Protein AF-A0AAD8QUC5-F1 (afdb_monomer)

Mean predicted aligned error: 17.68 Å

Foldseek 3Di:
DDPVQVVLVVVVVVVCVVVVLDDDDPDPPDDFDWDWDQDPVRDIDTDTPCPVVVVPDDPDPDDDPDVCVVVCVVPVDDDDDDDDCVVVVVVCVVPDPPRPPDPPPQAKEKEKFWDADPQAIWIWIWIADSVGDIAIAIEGDPDHDDRLVRRLVRLLVNLVVCVVVVGQAYEYEYQPPPNLCCLVVVDPDPDPVCVVSSVSSNVSVVRHNYYHYDHDHCVVSVRRVVSGCCNNVVDPDDPPDPHDHDYDDD

Secondary structure (DSSP, 8-state):
--HHHHHHHHHHHHHHHHTTS----S--S--PPEEEEE-TTS-EEEEE--HHHHHHSPPP-SPPPPHHHHHHHHH--PPPP---HHHHHHHHHHH-----S-----PEEEEEEEEEETTEEEEEEEEE-TTS-EEEEEEEESS---HHHHHHHHHHHHHHHHHHTT-SEEEEEES-HHHHHHHTTSS----TTTHHHHHHHHHHHTT-SEEEEEE--GGGSHHHHHHHHHHHTSSPPPTT---B--PPP-

InterPro domains:
  IPR002156 Ribonuclease H domain [PF13456] (112-231)
  IPR002156 Ribonuclease H domain [PS50879] (109-237)
  IPR012337 Ribonuclease H-like superfamily [SSF53098] (107-229)
  IPR036397 Ribonuclease H superfamily [G3DSA:3.30.420.10] (109-243)
  IPR043502 DNA/RNA polymerase superfamily [SSF56672] (2-78)

Organism: Lolium multiflorum (NCBI:txid4521)

Nearest PDB structures (foldseek):
  4e19-assembly2_B  TM=8.793E-01  e=4.911E-12  Halobacterium salinarum NRC-1
  3hst-assembly2_B  TM=8.735E-01  e=1.022E-11  Mycobacterium tuberculosis
  3hst-assembly4_D  TM=8.870E-01  e=1.567E-11  Mycobacterium tuberculosis
  3aly-assembly1_A  TM=9.338E-01  e=6.005E-11  Sulfurisphaera tokodaii str. 7
  2qkk-assembly4_N  TM=7.621E-01  e=1.167E-07  Homo sapiens

Sequence (250 aa):
MKAEILEEVKKEIEKMLNAGFIRPSRYAEWISSIVPVEKKDGRWRVAIDFRDLNRATPKDEYPMPVAETLINAAAGHKPAKAVKGQALADLIAERINTDIAALSVRAWAMFFDGSVCDNGCGIGILLVSPRGPTYSFSIRLPTPCTNNVAEYEAICKGMELLLEAGAEAVELFGDSKLVISQLTEEYKCESESLFPLWMQCRELMAQFKYINFNWIPRSQNAEANDLAQMASGYKDVADGADIRFVHGAG

Solvent-accessible surface area (backbone atoms only — not comparable to full-atom values): 14762 Å² total; per-residue (Å²): 131,62,74,72,58,54,56,55,52,49,53,52,50,51,52,31,42,76,71,63,76,46,78,93,76,93,76,68,94,70,80,69,53,78,42,82,42,77,43,99,84,73,47,78,43,85,41,73,50,51,66,67,56,63,68,71,47,81,77,77,84,68,75,76,74,58,68,64,62,62,53,42,72,75,64,80,60,83,88,76,87,81,76,65,66,64,63,57,52,51,51,48,62,75,69,48,84,88,80,75,95,66,92,70,83,57,42,31,39,35,33,34,20,38,24,60,50,97,75,31,20,7,19,1,32,35,37,34,43,59,87,64,60,72,49,57,34,30,28,57,50,96,58,88,67,52,49,68,53,28,36,47,50,18,49,39,53,47,50,50,55,36,52,76,69,68,51,47,34,38,40,38,36,31,54,57,58,67,62,50,33,36,76,72,63,76,36,82,75,82,47,80,84,50,39,64,53,52,51,51,37,51,58,56,52,70,72,35,83,38,76,47,82,42,81,43,59,59,88,78,40,50,67,16,42,49,27,1,25,38,32,9,55,77,37,83,77,66,92,85,66,92,63,50,69,62,76,79,83,128

Structure (mmCIF, N/CA/C/O backbone):
data_AF-A0AAD8QUC5-F1
#
_entry.id   AF-A0AAD8QUC5-F1
#
loop_
_atom_site.group_PDB
_atom_site.id
_atom_site.type_symbol
_atom_site.label_atom_id
_atom_site.label_alt_id
_atom_site.label_comp_id
_atom_site.label_asym_id
_atom_site.label_entity_id
_atom_site.label_seq_id
_atom_site.pdbx_PDB_ins_code
_atom_site.Cartn_x
_atom_site.Cartn_y
_atom_site.Cartn_z
_atom_site.occupancy
_atom_site.B_iso_or_equiv
_atom_site.auth_seq_id
_atom_site.auth_comp_id
_atom_site.auth_asym_id
_atom_site.auth_atom_id
_atom_site.pdbx_PDB_model_num
ATOM 1 N N . MET A 1 1 ? -0.037 -6.061 44.386 1.00 53.34 1 MET A N 1
ATOM 2 C CA . MET A 1 1 ? -1.465 -6.436 44.250 1.00 53.34 1 MET A CA 1
ATOM 3 C C . MET A 1 1 ? -1.681 -7.704 45.069 1.00 53.34 1 MET A C 1
ATOM 5 O O . MET A 1 1 ? -0.813 -8.565 44.999 1.00 53.34 1 MET A O 1
ATOM 9 N N . LYS A 1 2 ? -2.731 -7.808 45.897 1.00 59.22 2 LYS A N 1
ATOM 10 C CA . LYS A 1 2 ? -2.996 -9.038 46.677 1.00 59.22 2 LYS A CA 1
ATOM 11 C C . LYS A 1 2 ? -3.357 -10.186 45.719 1.00 59.22 2 LYS A C 1
ATOM 13 O O . LYS A 1 2 ? -4.015 -9.927 44.717 1.00 59.22 2 LYS A O 1
ATOM 18 N N . ALA A 1 3 ? -2.939 -11.419 46.015 1.00 57.50 3 ALA A N 1
ATOM 19 C CA . ALA A 1 3 ? -3.131 -12.581 45.131 1.00 57.50 3 ALA A CA 1
ATOM 20 C C . ALA A 1 3 ? -4.610 -12.831 44.771 1.00 57.50 3 ALA A C 1
ATOM 22 O O . ALA A 1 3 ? -4.924 -13.165 43.635 1.00 57.50 3 ALA A O 1
ATOM 23 N N . GLU A 1 4 ? -5.516 -12.561 45.710 1.00 60.47 4 GLU A N 1
ATOM 24 C CA . GLU A 1 4 ? -6.969 -12.678 45.532 1.00 60.47 4 GLU A CA 1
ATOM 25 C C . GLU A 1 4 ? -7.531 -11.699 44.483 1.00 60.47 4 GLU A C 1
ATOM 27 O O . GLU A 1 4 ? -8.442 -12.044 43.739 1.00 60.47 4 GLU A O 1
ATOM 32 N N . ILE A 1 5 ? -6.950 -10.498 44.362 1.00 64.12 5 ILE A N 1
ATOM 33 C CA . ILE A 1 5 ? -7.386 -9.470 43.398 1.00 64.12 5 ILE A CA 1
ATOM 34 C C . ILE A 1 5 ? -7.007 -9.880 41.972 1.00 64.12 5 ILE A C 1
ATOM 36 O O . ILE A 1 5 ? -7.742 -9.618 41.026 1.00 64.12 5 ILE A O 1
ATOM 40 N N . LEU A 1 6 ? -5.853 -10.531 41.813 1.00 57.00 6 LEU A N 1
ATOM 41 C CA . LEU A 1 6 ? -5.351 -10.931 40.504 1.00 57.00 6 LEU A CA 1
ATOM 42 C C . LEU A 1 6 ? -6.227 -12.019 39.869 1.00 57.00 6 LEU A C 1
ATOM 44 O O . LEU A 1 6 ? -6.461 -11.977 38.665 1.00 57.00 6 LEU A O 1
ATOM 48 N N . GLU A 1 7 ? -6.726 -12.962 40.668 1.00 65.25 7 GLU A N 1
ATOM 49 C CA . GLU A 1 7 ? -7.613 -14.020 40.174 1.00 65.25 7 GLU A CA 1
ATOM 50 C C . GLU A 1 7 ? -8.984 -13.490 39.751 1.00 65.25 7 GLU A C 1
ATOM 52 O O . GLU A 1 7 ? -9.515 -13.903 38.721 1.00 65.25 7 GLU A O 1
ATOM 57 N N . GLU A 1 8 ? -9.531 -12.514 40.473 1.00 64.88 8 GLU A N 1
ATOM 58 C CA . GLU A 1 8 ? -10.806 -11.904 40.088 1.00 64.88 8 GLU A CA 1
ATOM 59 C C . GLU A 1 8 ? -10.674 -11.055 38.813 1.00 64.88 8 GLU A C 1
ATOM 61 O O . GLU A 1 8 ? -11.530 -11.100 37.929 1.00 64.88 8 GLU A O 1
ATOM 66 N N . VAL A 1 9 ? -9.548 -10.348 38.658 1.00 66.25 9 VAL A N 1
ATOM 67 C CA . VAL A 1 9 ? -9.230 -9.608 37.426 1.00 66.25 9 VAL A CA 1
ATOM 68 C C . VAL A 1 9 ? -9.082 -10.554 36.231 1.00 66.25 9 VAL A C 1
ATOM 70 O O . VAL A 1 9 ? -9.606 -10.253 35.161 1.00 66.25 9 VAL A O 1
ATOM 73 N N . LYS A 1 10 ? -8.420 -11.709 36.393 1.00 68.00 10 LYS A N 1
ATOM 74 C CA . LYS A 1 10 ? -8.294 -12.714 35.322 1.00 68.00 10 LYS A CA 1
ATOM 75 C C . LYS A 1 10 ? -9.648 -13.265 34.880 1.00 68.00 10 LYS A C 1
ATOM 77 O O . LYS A 1 10 ? -9.901 -13.317 33.680 1.00 68.00 10 LYS A O 1
ATOM 82 N N . LYS A 1 11 ? -10.529 -13.617 35.824 1.00 70.12 11 LYS A N 1
ATOM 83 C CA . LYS A 1 11 ? -11.883 -14.105 35.508 1.00 70.12 11 LYS A CA 1
ATOM 84 C C . LYS A 1 11 ? -12.690 -13.089 34.711 1.00 70.12 11 LYS A C 1
ATOM 86 O O . LYS A 1 11 ? -13.368 -13.457 33.754 1.00 70.12 11 LYS A O 1
ATOM 91 N N . GLU A 1 12 ? -12.610 -11.813 35.080 1.00 64.00 12 GLU A N 1
ATOM 92 C CA . GLU A 1 12 ? -13.337 -10.767 34.361 1.00 64.00 12 GLU A CA 1
ATOM 93 C C . GLU A 1 12 ? -12.742 -10.530 32.962 1.00 64.00 12 GLU A C 1
ATOM 95 O O . GLU A 1 12 ? -13.493 -10.370 32.003 1.00 64.00 12 GLU A O 1
ATOM 100 N N . ILE A 1 13 ? -11.414 -10.607 32.805 1.00 65.75 13 ILE A N 1
ATOM 101 C CA . ILE A 1 13 ? -10.748 -10.570 31.490 1.00 65.75 13 ILE A CA 1
ATOM 102 C C . ILE A 1 13 ? -11.193 -11.751 30.614 1.00 65.75 13 ILE A C 1
ATOM 104 O O . ILE A 1 13 ? -11.556 -11.544 29.461 1.00 65.75 13 ILE A O 1
ATOM 108 N N . GLU A 1 14 ? -11.221 -12.980 31.135 1.00 71.44 14 GLU A N 1
ATOM 109 C CA . GLU A 1 14 ? -11.687 -14.161 30.390 1.00 71.44 14 GLU A CA 1
ATOM 110 C C . GLU A 1 14 ? -13.157 -14.054 29.989 1.00 71.44 14 GLU A C 1
ATOM 112 O O . GLU A 1 14 ? -13.528 -14.371 28.859 1.00 71.44 14 GLU A O 1
ATOM 117 N N . LYS A 1 15 ? -14.002 -13.552 30.889 1.00 70.44 15 LYS A N 1
ATOM 118 C CA . LYS A 1 15 ? -15.407 -13.278 30.593 1.00 70.44 15 LYS A CA 1
ATOM 119 C C . LYS A 1 15 ? -15.549 -12.242 29.478 1.00 70.44 15 LYS A C 1
ATOM 121 O O . LYS A 1 15 ? -16.360 -12.434 28.577 1.00 70.44 15 LYS A O 1
ATOM 126 N N . MET A 1 16 ? -14.750 -11.175 29.510 1.00 53.59 16 MET A N 1
ATOM 127 C CA . MET A 1 16 ? -14.730 -10.155 28.460 1.00 53.59 16 MET A CA 1
ATOM 128 C C . MET A 1 16 ? -14.171 -10.692 27.133 1.00 53.59 16 MET A C 1
ATOM 130 O O . MET A 1 16 ? -14.666 -10.301 26.079 1.00 53.59 16 MET A O 1
ATOM 134 N N . LEU A 1 17 ? -13.191 -11.603 27.162 1.00 59.22 17 LEU A N 1
ATOM 135 C CA . LEU A 1 17 ? -12.679 -12.298 25.973 1.00 59.22 17 LEU A CA 1
ATOM 136 C C . LEU A 1 17 ? -13.7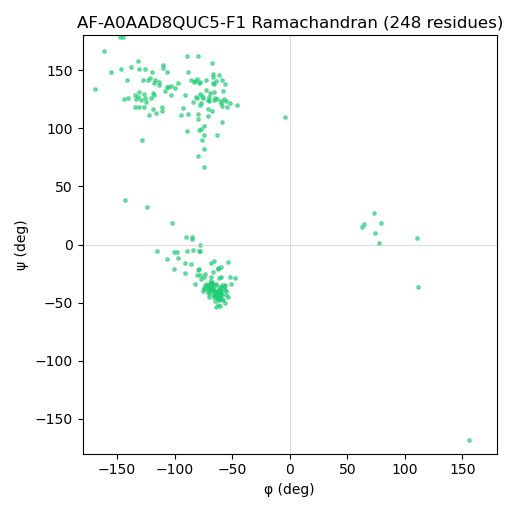58 -13.197 25.354 1.00 59.22 17 LEU A C 1
ATOM 138 O O . LEU A 1 17 ? -14.013 -13.109 24.156 1.00 59.22 17 LEU A O 1
ATOM 142 N N . ASN A 1 18 ? -14.433 -14.015 26.168 1.00 56.41 18 ASN A N 1
ATOM 143 C CA . ASN A 1 18 ? -15.478 -14.940 25.716 1.00 56.41 18 ASN A CA 1
ATOM 144 C C . ASN A 1 18 ? -16.733 -14.220 25.209 1.00 56.41 18 ASN A C 1
ATOM 146 O O . ASN A 1 18 ? -17.385 -14.695 24.285 1.00 56.41 18 ASN A O 1
ATOM 150 N N . ALA A 1 19 ? -17.063 -13.067 25.793 1.00 56.72 19 ALA A N 1
ATOM 151 C CA . ALA A 1 19 ? -18.144 -12.209 25.318 1.00 56.72 19 ALA A CA 1
ATOM 152 C C . ALA A 1 19 ? -17.757 -11.375 24.080 1.00 56.72 19 ALA A C 1
ATOM 154 O O . ALA A 1 19 ? -18.603 -10.680 23.526 1.00 56.72 19 ALA A O 1
ATOM 155 N N . GLY A 1 20 ? -16.491 -11.415 23.647 1.00 45.75 20 GLY A N 1
ATOM 156 C CA . GLY A 1 20 ? -15.995 -10.642 22.507 1.00 45.75 20 GLY A CA 1
ATOM 157 C C . GLY A 1 20 ? -15.808 -9.145 22.783 1.00 45.75 20 GLY A C 1
ATOM 158 O O . GLY A 1 20 ? -15.541 -8.389 21.850 1.00 45.75 20 GLY A O 1
ATOM 159 N N . PHE A 1 21 ? -15.910 -8.708 24.044 1.00 47.25 21 PHE A N 1
ATOM 160 C CA . PHE A 1 21 ? -15.693 -7.313 24.447 1.00 47.25 21 PHE A CA 1
ATOM 161 C C . PHE A 1 21 ? -14.232 -6.879 24.309 1.00 47.25 21 PHE A C 1
ATOM 163 O O . PHE A 1 21 ? -13.959 -5.709 24.043 1.00 47.25 21 PHE A O 1
ATOM 170 N N . ILE A 1 22 ? -13.289 -7.809 24.487 1.00 55.69 22 ILE A N 1
ATOM 171 C CA . ILE A 1 22 ? -11.850 -7.573 24.317 1.00 55.69 22 ILE A CA 1
ATOM 172 C C . ILE A 1 22 ? -11.225 -8.675 23.453 1.00 55.69 22 ILE A C 1
ATOM 174 O O . ILE A 1 22 ? -11.765 -9.773 23.346 1.00 55.69 22 ILE A O 1
ATOM 178 N N . ARG A 1 23 ? -10.069 -8.396 22.838 1.00 60.38 23 ARG A N 1
ATOM 179 C CA . ARG A 1 23 ? -9.290 -9.370 22.052 1.00 60.38 23 ARG A CA 1
ATOM 180 C C . ARG A 1 23 ? -7.790 -9.239 22.340 1.00 60.38 23 ARG A C 1
ATOM 182 O O . ARG A 1 23 ? -7.346 -8.133 22.652 1.00 60.38 23 ARG A O 1
ATOM 189 N N . PRO A 1 24 ? -6.991 -10.308 22.184 1.00 57.34 24 PRO A N 1
ATOM 190 C CA . PRO A 1 24 ? -5.539 -10.213 22.285 1.00 57.34 24 PRO A CA 1
ATOM 191 C C . PRO A 1 24 ? -4.978 -9.309 21.177 1.00 57.34 24 PRO A C 1
ATOM 193 O O . PRO A 1 24 ? -5.230 -9.550 19.995 1.00 57.34 24 PRO A O 1
ATOM 196 N N . SER A 1 25 ? -4.213 -8.281 21.546 1.00 56.50 25 SER A N 1
ATOM 197 C CA . SER A 1 25 ? -3.432 -7.480 20.594 1.00 56.50 25 SER A CA 1
ATOM 198 C C . SER A 1 25 ? -2.035 -8.083 20.455 1.00 56.50 25 SER A C 1
ATOM 200 O O . SER A 1 25 ? -1.387 -8.353 21.464 1.00 56.50 25 SER A O 1
ATOM 202 N N . ARG A 1 26 ? -1.577 -8.329 19.220 1.00 44.31 26 ARG A N 1
ATOM 203 C CA . ARG A 1 26 ? -0.274 -8.968 18.945 1.00 44.31 26 ARG A CA 1
ATOM 204 C C . ARG A 1 26 ? 0.882 -7.972 18.786 1.00 44.31 26 ARG A C 1
ATOM 206 O O . ARG A 1 26 ? 2.028 -8.390 18.895 1.00 44.31 26 ARG A O 1
ATOM 213 N N . TYR A 1 27 ? 0.586 -6.686 18.578 1.00 43.62 27 TYR A N 1
ATOM 214 C CA . TYR A 1 27 ? 1.570 -5.666 18.179 1.00 43.62 27 TYR A CA 1
ATOM 215 C C . TYR A 1 27 ? 1.307 -4.300 18.827 1.00 43.62 27 TYR A C 1
ATOM 217 O O . TYR A 1 27 ? 1.421 -3.260 18.189 1.00 43.62 27 TYR A O 1
ATOM 225 N N . ALA A 1 28 ? 0.890 -4.278 20.093 1.00 51.78 28 ALA A N 1
ATOM 226 C CA . ALA A 1 28 ? 0.703 -3.011 20.789 1.00 51.78 28 ALA A CA 1
ATOM 227 C C . ALA A 1 28 ? 2.072 -2.409 21.155 1.00 51.78 28 ALA A C 1
ATOM 229 O O . ALA A 1 28 ? 2.677 -2.825 22.140 1.00 51.78 28 ALA A O 1
ATOM 230 N N . GLU A 1 29 ? 2.543 -1.414 20.395 1.00 47.22 29 GLU A N 1
ATOM 231 C CA . GLU A 1 29 ? 3.671 -0.555 20.809 1.00 47.22 29 GLU A CA 1
ATOM 232 C C . GLU A 1 29 ? 3.344 0.237 22.086 1.00 47.22 29 GLU A C 1
ATOM 234 O O . GLU A 1 29 ? 4.237 0.670 22.814 1.00 47.22 29 GLU A O 1
ATOM 239 N N . TRP A 1 30 ? 2.050 0.391 22.389 1.00 53.94 30 TRP A N 1
ATOM 240 C CA . TRP A 1 30 ? 1.553 1.127 23.541 1.00 53.94 30 TRP A CA 1
ATOM 241 C C . TRP A 1 30 ? 0.474 0.345 24.294 1.00 53.94 30 TRP A C 1
ATOM 243 O O . TRP A 1 30 ? -0.530 -0.070 23.715 1.00 53.94 30 TRP A O 1
ATOM 253 N N . ILE A 1 31 ? 0.673 0.149 25.601 1.00 56.34 31 ILE A N 1
ATOM 254 C CA . ILE A 1 31 ? -0.242 -0.596 26.474 1.00 56.34 31 ILE A CA 1
ATOM 255 C C . ILE A 1 31 ? -0.605 0.290 27.665 1.00 56.34 31 ILE A C 1
ATOM 257 O O . ILE A 1 31 ? 0.254 0.662 28.462 1.00 56.34 31 ILE A O 1
ATOM 261 N N . SER A 1 32 ? -1.888 0.615 27.809 1.00 60.19 32 SER A N 1
ATOM 262 C CA . SER A 1 32 ? -2.391 1.300 29.000 1.00 60.19 32 SER A CA 1
ATOM 263 C C . SE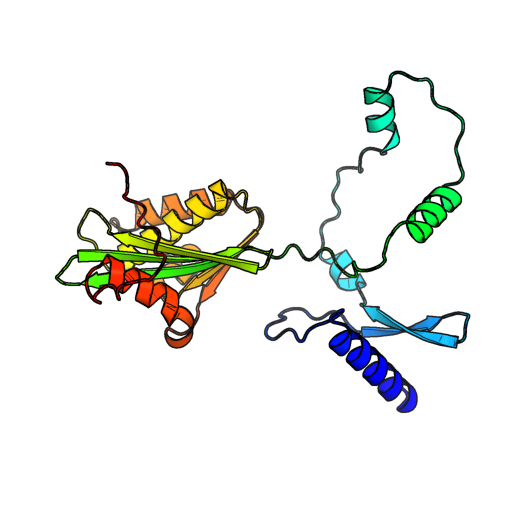R A 1 32 ? -2.552 0.316 30.160 1.00 60.19 32 SER A C 1
ATOM 265 O O . SER A 1 32 ? -3.011 -0.814 29.981 1.00 60.19 32 SER A O 1
ATOM 267 N N . SER A 1 33 ? -2.185 0.749 31.367 1.00 62.22 33 SER A N 1
ATOM 268 C CA . SER A 1 33 ? -2.262 -0.098 32.560 1.00 62.22 33 SER A CA 1
ATOM 269 C C . SER A 1 33 ? -3.710 -0.437 32.915 1.00 62.22 33 SER A C 1
ATOM 271 O O . SER A 1 33 ? -4.586 0.429 32.903 1.00 62.22 33 SER A O 1
ATOM 273 N N . ILE A 1 34 ? -3.952 -1.696 33.282 1.00 67.00 34 ILE A N 1
ATOM 274 C CA . ILE A 1 34 ? -5.232 -2.145 33.830 1.00 67.00 34 ILE A CA 1
ATOM 275 C C . ILE A 1 34 ? -5.298 -1.779 35.315 1.00 67.00 34 ILE A C 1
ATOM 277 O O . ILE A 1 34 ? -4.426 -2.148 36.103 1.00 67.00 34 ILE A O 1
ATOM 281 N N . VAL A 1 35 ? -6.363 -1.083 35.700 1.00 69.31 35 VAL A N 1
ATOM 282 C CA . VAL A 1 35 ? -6.636 -0.648 37.067 1.00 69.31 35 VAL A CA 1
ATOM 283 C C . VAL A 1 35 ? -7.907 -1.337 37.565 1.00 69.31 35 VAL A C 1
ATOM 285 O O . VAL A 1 35 ? -8.999 -1.049 37.064 1.00 69.31 35 VAL A O 1
ATOM 288 N N . PRO A 1 36 ? -7.811 -2.239 38.557 1.00 65.19 36 PRO A N 1
ATOM 289 C CA . PRO A 1 36 ? -8.987 -2.778 39.218 1.00 65.19 36 PRO A CA 1
ATOM 290 C C . PRO A 1 36 ? -9.629 -1.684 40.075 1.00 65.19 36 PRO A C 1
ATOM 292 O O . PRO A 1 36 ? -8.969 -1.054 40.902 1.00 65.19 36 PRO A O 1
ATOM 295 N N . VAL A 1 37 ? -10.923 -1.454 39.877 1.00 70.12 37 VAL A N 1
ATOM 296 C CA . VAL A 1 37 ? -11.701 -0.481 40.646 1.00 70.12 37 VAL A CA 1
ATOM 297 C C . VAL A 1 37 ? -12.842 -1.201 41.343 1.00 70.12 37 VAL A C 1
ATOM 299 O O . VAL A 1 37 ? -13.652 -1.866 40.700 1.00 70.12 37 VAL A O 1
ATOM 302 N N . GLU A 1 38 ? -12.929 -1.029 42.654 1.00 74.31 38 GLU A N 1
ATOM 303 C CA . GLU A 1 38 ? -14.051 -1.512 43.450 1.00 74.31 38 GLU A CA 1
ATOM 304 C C . GLU A 1 38 ? -15.218 -0.524 43.334 1.00 74.31 38 GLU A C 1
ATOM 306 O O . GLU A 1 38 ? -15.065 0.689 43.514 1.00 74.31 38 GLU A O 1
ATOM 311 N N . LYS A 1 39 ? -16.397 -1.022 42.968 1.00 68.56 39 LYS A N 1
ATOM 312 C CA . LYS A 1 39 ? -17.630 -0.236 42.977 1.00 68.56 39 LYS A CA 1
ATOM 313 C C . LYS A 1 39 ? -18.193 -0.154 44.400 1.00 68.56 39 LYS A C 1
ATOM 315 O O . LYS A 1 39 ? -17.900 -0.975 45.261 1.00 68.56 39 LYS A O 1
ATOM 320 N N . LYS A 1 40 ? -19.091 0.812 44.628 1.00 73.81 40 LYS A N 1
ATOM 321 C CA . LYS A 1 40 ? -19.806 0.977 45.910 1.00 73.81 40 LYS A CA 1
ATOM 322 C C . LYS A 1 40 ? -20.657 -0.243 46.305 1.00 73.81 40 LYS A C 1
ATOM 324 O O . LYS A 1 40 ? -21.016 -0.363 47.467 1.00 73.81 40 LYS A O 1
ATOM 329 N N . ASP A 1 41 ? -20.990 -1.107 45.346 1.00 71.50 41 ASP A N 1
ATOM 330 C CA . ASP A 1 41 ? -21.744 -2.353 45.532 1.00 71.50 41 ASP A CA 1
ATOM 331 C C . ASP A 1 41 ? -20.841 -3.574 45.818 1.00 71.50 41 ASP A C 1
ATOM 333 O O . ASP A 1 41 ? -21.333 -4.700 45.859 1.00 71.50 41 ASP A O 1
ATOM 337 N N . GLY A 1 42 ? -19.528 -3.370 45.993 1.00 69.69 42 GLY A N 1
ATOM 338 C CA . GLY A 1 42 ? -18.543 -4.428 46.240 1.00 69.69 42 GLY A CA 1
ATOM 339 C C . GLY A 1 42 ? -18.131 -5.218 44.992 1.00 69.69 42 GLY A C 1
ATOM 340 O O . GLY A 1 42 ? -17.330 -6.145 45.092 1.00 69.69 42 GLY A O 1
ATOM 341 N N . ARG A 1 43 ? -18.655 -4.881 43.802 1.00 65.81 43 ARG A N 1
ATOM 342 C CA . ARG A 1 43 ? -18.246 -5.524 42.544 1.00 65.81 43 ARG A CA 1
ATOM 343 C C . ARG A 1 43 ? -16.971 -4.892 41.999 1.00 65.81 43 ARG A C 1
ATOM 345 O O . ARG A 1 43 ? -16.823 -3.669 41.969 1.00 65.81 43 ARG A O 1
ATOM 352 N N . TRP A 1 44 ? -16.081 -5.722 41.475 1.00 66.19 44 TRP A N 1
ATOM 353 C CA . TRP A 1 44 ? -14.885 -5.258 40.782 1.00 66.19 44 TRP A CA 1
ATOM 354 C C . TRP A 1 44 ? -15.200 -4.905 39.329 1.00 66.19 44 TRP A C 1
ATOM 356 O O . TRP A 1 44 ? -15.978 -5.582 38.658 1.00 66.19 44 TRP A O 1
ATOM 366 N N . ARG A 1 45 ? -14.597 -3.823 38.837 1.00 66.62 45 ARG A N 1
ATOM 367 C CA . ARG A 1 45 ? -14.517 -3.515 37.406 1.00 66.62 45 ARG A CA 1
ATOM 368 C C . ARG A 1 45 ? -13.061 -3.372 36.998 1.00 66.62 45 ARG A C 1
ATOM 370 O O . ARG A 1 45 ? -12.256 -2.790 37.725 1.00 66.62 45 ARG A O 1
ATOM 377 N N . VAL A 1 46 ? -12.751 -3.865 35.813 1.00 63.75 46 VAL A N 1
ATOM 378 C CA . VAL A 1 46 ? -11.452 -3.693 35.169 1.00 63.75 46 VAL A CA 1
ATOM 379 C C . VAL A 1 46 ? -11.519 -2.394 34.362 1.00 63.75 46 VAL A C 1
ATOM 381 O O . VAL A 1 46 ? -12.313 -2.292 33.432 1.00 63.75 46 VAL A O 1
ATOM 384 N N . ALA A 1 47 ? -10.763 -1.370 34.763 1.00 66.44 47 ALA A N 1
ATOM 385 C CA . ALA A 1 47 ? -10.681 -0.090 34.058 1.00 66.44 47 ALA A CA 1
ATOM 386 C C . ALA A 1 47 ? -9.307 0.074 33.401 1.00 66.44 47 ALA A C 1
ATOM 388 O O . ALA A 1 47 ? -8.325 -0.500 33.860 1.00 66.44 47 ALA A O 1
ATOM 389 N N . ILE A 1 48 ? -9.229 0.874 32.342 1.00 64.19 48 ILE A N 1
ATOM 390 C CA . ILE A 1 48 ? -7.966 1.217 31.683 1.00 64.19 48 ILE A CA 1
ATOM 391 C C . ILE A 1 48 ? -7.529 2.603 32.163 1.00 64.19 48 ILE A C 1
ATOM 393 O O . ILE A 1 48 ? -8.342 3.528 32.235 1.00 64.19 48 ILE A O 1
ATOM 397 N N . ASP A 1 49 ? -6.253 2.751 32.512 1.00 66.94 49 ASP A N 1
ATOM 398 C CA . ASP A 1 49 ? -5.683 4.043 32.880 1.00 66.94 49 ASP A CA 1
ATOM 399 C C . ASP A 1 49 ? -5.368 4.885 31.641 1.00 66.94 49 ASP A C 1
ATOM 401 O O . ASP A 1 49 ? -4.331 4.730 30.996 1.00 66.94 49 ASP A O 1
ATOM 405 N N . PHE A 1 50 ? -6.271 5.807 31.322 1.00 57.75 50 PHE A N 1
ATOM 406 C CA .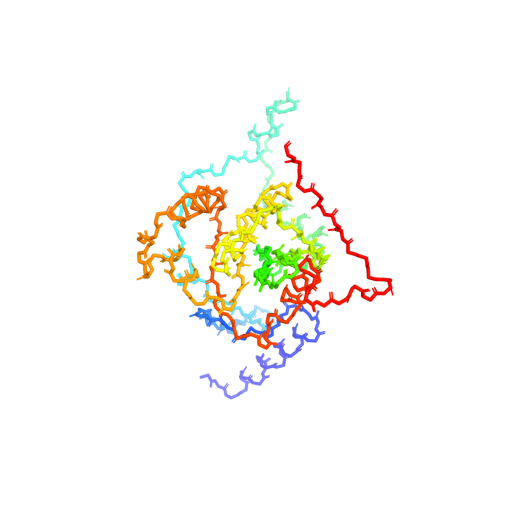 PHE A 1 50 ? -6.125 6.713 30.186 1.00 57.75 50 PHE A CA 1
ATOM 407 C C . PHE A 1 50 ? -5.304 7.970 30.496 1.00 57.75 50 PHE A C 1
ATOM 409 O O . PHE A 1 50 ? -5.219 8.849 29.647 1.00 57.75 50 PHE A O 1
ATOM 416 N N . ARG A 1 51 ? -4.711 8.126 31.689 1.00 66.56 51 ARG A N 1
ATOM 417 C CA . ARG A 1 51 ? -4.019 9.379 32.057 1.00 66.56 51 ARG A CA 1
ATOM 418 C C . ARG A 1 51 ? -2.860 9.712 31.124 1.00 66.56 51 ARG A C 1
ATOM 420 O O . ARG A 1 51 ? -2.740 10.860 30.702 1.00 66.56 51 ARG A O 1
ATOM 427 N N . ASP A 1 52 ? -2.055 8.716 30.768 1.00 60.50 52 ASP A N 1
ATOM 428 C CA . ASP A 1 52 ? -0.948 8.922 29.837 1.00 60.50 52 ASP A CA 1
ATOM 429 C C . ASP A 1 52 ? -1.464 9.199 28.416 1.00 60.50 52 ASP A C 1
ATOM 431 O O . ASP A 1 52 ? -0.939 10.091 27.751 1.00 60.50 52 ASP A O 1
ATOM 435 N N . LEU A 1 53 ? -2.537 8.519 27.982 1.00 56.97 53 LEU A N 1
ATOM 436 C CA . LEU A 1 53 ? -3.179 8.747 26.677 1.00 56.97 53 LEU A CA 1
ATOM 437 C C . LEU A 1 53 ? -3.733 10.174 26.575 1.00 56.97 53 LEU A C 1
ATOM 439 O O . LEU A 1 53 ? -3.482 10.891 25.610 1.00 56.97 53 LEU A O 1
ATOM 443 N N . ASN A 1 54 ? -4.431 10.617 27.617 1.00 59.34 54 ASN A N 1
ATOM 444 C CA . ASN A 1 54 ? -5.017 11.950 27.708 1.00 59.34 54 ASN A CA 1
ATOM 445 C C . ASN A 1 54 ? -3.956 13.059 27.780 1.00 59.34 54 ASN A C 1
ATOM 447 O O . ASN A 1 54 ? -4.256 14.200 27.444 1.00 59.34 54 ASN A O 1
ATOM 451 N N . ARG A 1 55 ? -2.731 12.750 28.230 1.00 63.59 55 ARG A N 1
ATOM 452 C CA . ARG A 1 55 ? -1.592 13.682 28.209 1.00 63.59 55 ARG A CA 1
ATOM 453 C C . ARG A 1 55 ? -0.906 13.726 26.840 1.00 63.59 55 ARG A C 1
ATOM 455 O O . ARG A 1 55 ? -0.400 14.777 26.470 1.00 63.59 55 ARG A O 1
ATOM 46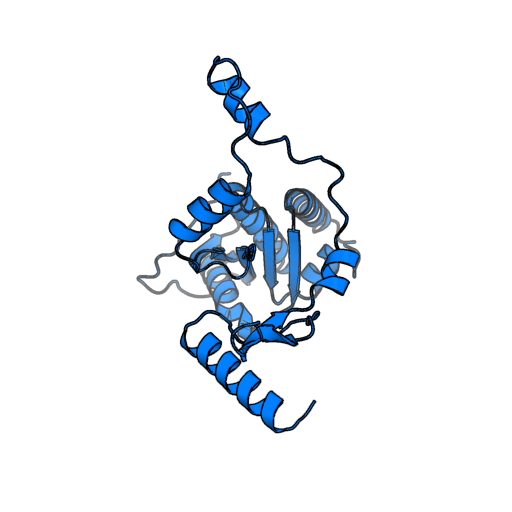2 N N . ALA A 1 56 ? -0.867 12.601 26.126 1.00 55.44 56 ALA A N 1
ATOM 463 C CA . ALA A 1 56 ? -0.257 12.491 24.801 1.00 55.44 56 ALA A CA 1
ATOM 464 C C . ALA A 1 56 ? -1.159 13.016 23.669 1.00 55.44 56 ALA A C 1
ATOM 466 O O . ALA A 1 56 ? -0.662 13.368 22.604 1.00 55.44 56 ALA A O 1
ATOM 467 N N . THR A 1 57 ? -2.472 13.083 23.896 1.00 46.56 57 THR A N 1
ATOM 468 C CA . THR A 1 57 ? -3.434 13.582 22.906 1.00 46.56 57 THR A CA 1
ATOM 469 C C . THR A 1 57 ? -3.514 15.116 22.980 1.00 46.56 57 THR A C 1
ATOM 471 O O . THR A 1 57 ? -3.825 15.640 24.056 1.00 46.56 57 THR A O 1
ATOM 474 N N . PRO A 1 58 ? -3.262 15.863 21.885 1.00 47.44 58 PRO A N 1
ATOM 475 C CA . PRO A 1 58 ? -3.504 17.303 21.845 1.00 47.44 58 PRO A CA 1
ATOM 476 C C . PRO A 1 58 ? -4.980 17.578 22.144 1.00 47.44 58 PRO A C 1
ATOM 478 O O . PRO A 1 58 ? -5.861 16.929 21.581 1.00 47.44 58 PRO A O 1
ATOM 481 N N . LYS A 1 59 ? -5.270 18.519 23.048 1.00 50.91 59 LYS A N 1
ATOM 482 C CA . LYS A 1 59 ? -6.654 18.943 23.283 1.00 50.91 59 LYS A CA 1
ATOM 483 C C . LYS A 1 59 ? -7.125 19.715 22.058 1.00 50.91 59 LYS A C 1
ATOM 485 O O . LYS A 1 59 ? -6.492 20.700 21.697 1.00 50.91 59 LYS A O 1
ATOM 490 N N . ASP A 1 60 ? -8.217 19.269 21.450 1.00 42.78 60 ASP A N 1
ATOM 491 C CA . ASP A 1 60 ? -8.882 20.013 20.385 1.00 42.78 60 ASP A CA 1
ATOM 492 C C . ASP A 1 60 ? -9.299 21.395 20.924 1.00 42.78 60 ASP A C 1
ATOM 494 O O . ASP A 1 60 ? -10.015 21.492 21.926 1.00 42.78 60 ASP A O 1
ATOM 498 N N . GLU A 1 61 ? -8.775 22.462 20.316 1.00 41.75 61 GLU A N 1
ATOM 499 C CA . GLU A 1 61 ? -9.060 23.852 20.694 1.00 41.75 61 GLU A CA 1
ATOM 500 C C . GLU A 1 61 ? -10.417 24.332 20.164 1.00 41.75 61 GLU A C 1
ATOM 502 O O . GLU A 1 61 ? -10.864 25.423 20.524 1.00 41.75 61 GLU A O 1
ATOM 507 N N . TYR A 1 62 ? -11.115 23.523 19.361 1.00 42.41 62 TYR A N 1
ATOM 508 C CA . TYR A 1 62 ? -12.484 23.824 18.974 1.00 42.41 62 TYR A CA 1
ATOM 509 C C . TYR A 1 62 ? -13.446 23.429 20.098 1.00 42.41 62 TYR A C 1
ATOM 511 O O . TYR A 1 62 ? -13.635 22.239 20.366 1.00 42.41 62 TYR A O 1
ATOM 519 N N . PRO A 1 63 ? -14.111 24.393 20.770 1.00 43.16 63 PRO A N 1
ATOM 520 C CA . PRO A 1 63 ? -15.194 24.040 21.666 1.00 43.16 63 PRO A CA 1
ATOM 521 C C . PRO A 1 63 ? -16.250 23.327 20.827 1.00 43.16 63 PRO A C 1
ATOM 523 O O . PRO A 1 63 ? -16.751 23.895 19.854 1.00 43.16 63 PRO A O 1
ATOM 526 N N . MET A 1 64 ? -16.580 22.087 21.199 1.00 39.56 64 MET A N 1
ATOM 527 C CA . MET A 1 64 ? -17.733 21.399 20.627 1.00 39.56 64 MET A CA 1
ATOM 528 C C . MET A 1 64 ? -18.905 22.386 20.633 1.00 39.56 64 MET A C 1
ATOM 530 O O . MET A 1 64 ? -19.259 22.880 21.713 1.00 39.56 64 MET A O 1
ATOM 534 N N . PRO A 1 65 ? -19.488 22.723 19.469 1.00 44.34 65 PRO A N 1
ATOM 535 C CA . PRO A 1 65 ? -20.640 23.598 19.449 1.00 44.34 65 PRO A CA 1
ATOM 536 C C . PRO A 1 65 ? -21.706 22.942 20.318 1.00 44.34 65 PRO A C 1
ATOM 538 O O . PRO A 1 65 ? -22.028 21.766 20.141 1.00 44.34 65 PRO A O 1
ATOM 541 N N . VAL A 1 66 ? -22.199 23.688 21.311 1.00 52.69 66 VAL A N 1
ATOM 542 C CA . VAL A 1 66 ? -23.239 23.201 22.218 1.00 52.69 66 VAL A CA 1
ATOM 543 C C . VAL A 1 66 ? -24.367 22.670 21.339 1.00 52.69 66 VAL A C 1
ATOM 545 O O . VAL A 1 66 ? -24.862 23.400 20.483 1.00 52.69 66 VAL A O 1
ATOM 548 N N . ALA A 1 67 ? -24.732 21.395 21.494 1.00 53.47 67 ALA A N 1
ATOM 549 C CA . ALA A 1 67 ? -25.704 20.729 20.623 1.00 53.47 67 ALA A CA 1
ATOM 550 C C . ALA A 1 67 ? -27.025 21.522 20.496 1.00 53.47 67 ALA A C 1
ATOM 552 O O . ALA A 1 67 ? -27.675 21.501 19.453 1.00 53.47 67 ALA A O 1
ATOM 553 N N . GLU A 1 68 ? -27.371 22.308 21.522 1.00 45.06 68 GLU A N 1
ATOM 554 C CA . GLU A 1 68 ? -28.480 23.266 21.515 1.00 45.06 68 GLU A CA 1
ATOM 555 C C . GLU A 1 68 ? -28.388 24.323 20.405 1.00 45.06 68 GLU A C 1
ATOM 557 O O . GLU A 1 68 ? -29.413 24.686 19.838 1.00 45.06 68 GLU A O 1
ATOM 562 N N . THR A 1 69 ? -27.200 24.818 20.056 1.00 48.38 69 THR A N 1
ATOM 563 C CA . THR A 1 69 ? -27.021 25.861 19.034 1.00 48.38 69 THR A CA 1
ATOM 564 C C . THR A 1 69 ? -27.366 25.339 17.638 1.00 48.38 69 THR A C 1
ATOM 566 O O . THR A 1 69 ? -28.002 26.042 16.855 1.00 48.38 69 THR A O 1
ATOM 569 N N . LEU A 1 70 ? -27.012 24.082 17.348 1.00 54.19 70 LEU A N 1
ATOM 570 C CA . LEU A 1 70 ? -27.311 23.425 16.072 1.00 54.19 70 LEU A CA 1
ATOM 571 C C . LEU A 1 70 ? -28.792 23.027 15.972 1.00 54.19 70 LEU A C 1
ATOM 573 O O . LEU A 1 70 ? -29.410 23.196 14.922 1.00 54.19 70 LEU A O 1
ATOM 577 N N . ILE A 1 71 ? -29.387 22.568 17.077 1.00 50.94 71 ILE A N 1
ATOM 578 C CA . ILE A 1 71 ? -30.803 22.174 17.133 1.00 50.94 71 ILE A CA 1
ATOM 579 C C . ILE A 1 71 ? -31.728 23.401 17.053 1.00 50.94 71 ILE A C 1
ATOM 581 O O . ILE A 1 71 ? -32.724 23.380 16.329 1.00 50.94 71 ILE A O 1
ATOM 585 N N . ASN A 1 72 ? -31.387 24.502 17.731 1.00 43.69 72 ASN A N 1
ATOM 586 C CA . ASN A 1 72 ? -32.202 25.721 17.727 1.00 43.69 72 ASN A CA 1
ATOM 587 C C . ASN A 1 72 ? -32.152 26.468 16.382 1.00 43.69 72 ASN A C 1
ATOM 589 O O . ASN A 1 72 ? -33.168 27.026 15.963 1.00 43.69 72 ASN A O 1
ATOM 593 N N . ALA A 1 73 ? -31.013 26.438 15.679 1.00 49.47 73 ALA A N 1
ATOM 594 C CA . ALA A 1 73 ? -30.879 27.014 14.338 1.00 49.47 73 ALA A CA 1
ATOM 595 C C . ALA A 1 73 ? -31.704 26.257 13.280 1.00 49.47 73 ALA A C 1
ATOM 597 O O . ALA A 1 73 ? -32.232 26.878 12.360 1.00 49.47 73 ALA A O 1
ATOM 598 N N . ALA A 1 74 ? -31.865 24.938 13.431 1.00 52.66 74 ALA A N 1
ATOM 599 C CA . ALA A 1 74 ? -32.649 24.117 12.509 1.00 52.66 74 ALA A CA 1
ATOM 600 C C . ALA A 1 74 ? -34.170 24.190 12.753 1.00 52.66 74 ALA A C 1
ATOM 602 O O . ALA A 1 74 ? -34.947 23.975 11.826 1.00 52.66 74 ALA A O 1
ATOM 603 N N . ALA A 1 75 ? -34.609 24.484 13.984 1.00 49.47 75 ALA A N 1
ATOM 604 C CA . ALA A 1 75 ? -36.013 24.334 14.377 1.00 49.47 75 ALA A CA 1
ATOM 605 C C . ALA A 1 75 ? -36.804 25.645 14.544 1.00 49.47 75 ALA A C 1
ATOM 607 O O . ALA A 1 75 ? -38.024 25.580 14.654 1.00 49.47 75 ALA A O 1
ATOM 608 N N . GLY A 1 76 ? -36.182 26.829 14.586 1.00 45.72 76 GLY A N 1
ATOM 609 C CA . GLY A 1 76 ? -36.905 28.116 14.602 1.00 45.72 76 GLY A CA 1
ATOM 610 C C . GLY A 1 76 ? -37.781 28.397 15.841 1.00 45.72 76 GLY A C 1
ATOM 611 O O . GLY A 1 76 ? -38.647 29.269 15.789 1.00 45.72 76 GLY A O 1
ATOM 612 N N . HIS A 1 77 ? -37.578 27.691 16.958 1.00 40.53 77 HIS A N 1
ATOM 613 C CA . HIS A 1 77 ? -38.368 27.847 18.189 1.00 40.53 77 HIS A CA 1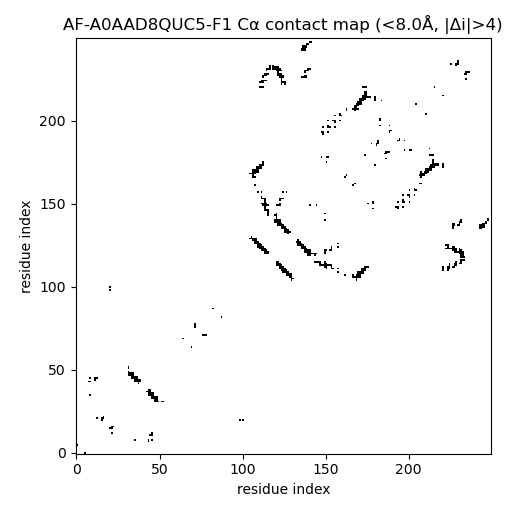
ATOM 614 C C . HIS A 1 77 ? -37.562 28.499 19.329 1.00 40.53 77 HIS A C 1
ATOM 616 O O . HIS A 1 77 ? -36.340 28.379 19.399 1.00 40.53 77 HIS A O 1
ATOM 622 N N . LYS A 1 78 ? -38.253 29.209 20.238 1.00 35.91 78 LYS A N 1
ATOM 623 C CA . LYS A 1 78 ? -37.638 29.875 21.406 1.00 35.91 78 LYS A CA 1
ATOM 624 C C . LYS A 1 78 ? -37.213 28.852 22.478 1.00 35.91 78 LYS A C 1
ATOM 626 O O . LYS A 1 78 ? -37.972 27.918 22.735 1.00 35.91 78 LYS A O 1
ATOM 631 N N . PRO A 1 79 ? -36.066 29.052 23.156 1.00 36.94 79 PRO A N 1
ATOM 632 C CA . PRO A 1 79 ? -35.517 28.076 24.096 1.00 36.94 79 PRO A CA 1
ATOM 633 C C . PRO A 1 79 ? -36.373 27.945 25.367 1.00 36.94 79 PRO A C 1
ATOM 635 O O . PRO A 1 79 ? -36.703 28.940 26.019 1.00 36.94 79 PRO A O 1
ATOM 638 N N . ALA A 1 80 ? -36.710 26.706 25.734 1.00 32.72 80 ALA A N 1
ATOM 639 C CA . ALA A 1 80 ? -37.345 26.369 27.007 1.00 32.72 80 ALA A CA 1
ATOM 640 C C . ALA A 1 80 ? -36.287 26.114 28.097 1.00 32.72 80 ALA A C 1
ATOM 642 O O . ALA A 1 80 ? -35.181 25.658 27.818 1.00 32.72 80 ALA A O 1
ATOM 643 N N . LYS A 1 81 ? -36.620 26.434 29.356 1.00 35.00 81 LYS A N 1
ATOM 644 C CA . LYS A 1 81 ? -35.680 26.393 30.487 1.00 35.00 81 LYS A CA 1
ATOM 645 C C . LYS A 1 81 ? -35.185 24.970 30.791 1.00 35.00 81 LYS A C 1
ATOM 647 O O . LYS A 1 81 ? -35.984 24.077 31.051 1.00 35.00 81 LYS A O 1
ATOM 652 N N . ALA A 1 82 ? -33.857 24.858 30.813 1.00 36.91 82 ALA A N 1
ATOM 653 C CA . ALA A 1 82 ? -32.979 23.791 31.294 1.00 36.91 82 ALA A CA 1
ATOM 654 C C . ALA A 1 82 ? -33.642 22.588 31.993 1.00 36.91 82 ALA A C 1
ATOM 656 O O . ALA A 1 82 ? -34.042 22.650 33.159 1.00 36.91 82 ALA A O 1
ATOM 657 N N . VAL A 1 83 ? -33.614 21.445 31.310 1.00 38.31 83 VAL A N 1
ATOM 658 C CA . VAL A 1 83 ? -33.718 20.126 31.940 1.00 38.31 83 VAL A CA 1
ATOM 659 C C . VAL A 1 83 ? -32.353 19.803 32.556 1.00 38.31 83 VAL A C 1
ATOM 661 O O . VAL A 1 83 ? -31.324 19.933 31.897 1.00 38.31 83 VAL A O 1
ATOM 664 N N . LYS A 1 84 ? -32.317 19.410 33.838 1.00 40.34 84 LYS A N 1
ATOM 665 C CA . LYS A 1 84 ? -31.076 18.986 34.509 1.00 40.34 84 LYS A CA 1
ATOM 666 C C . LYS A 1 84 ? -30.439 17.848 33.706 1.00 40.34 84 LYS A C 1
ATOM 668 O O . LYS A 1 84 ? -31.078 16.816 33.520 1.00 40.34 84 LYS A O 1
ATOM 673 N N . GLY A 1 85 ? -29.179 18.023 33.294 1.00 31.94 85 GLY A N 1
ATOM 674 C CA . GLY A 1 85 ? -28.431 17.087 32.438 1.00 31.94 85 GLY A CA 1
ATOM 675 C C . GLY A 1 85 ? -28.369 15.639 32.940 1.00 31.94 85 GLY A C 1
ATOM 676 O O . GLY A 1 85 ? -28.103 14.737 32.155 1.00 31.94 85 GLY A O 1
ATOM 677 N N . GLN A 1 86 ? -28.705 15.402 34.211 1.00 42.00 86 GLN A N 1
ATOM 678 C CA . GLN A 1 86 ? -28.866 14.064 34.769 1.00 42.00 86 GLN A CA 1
ATOM 679 C C . GLN A 1 86 ? -29.995 13.275 34.090 1.00 42.00 86 GLN A C 1
ATOM 681 O O . GLN A 1 86 ? -29.785 12.129 33.733 1.00 42.00 86 GLN A O 1
ATOM 686 N N . ALA A 1 87 ? -31.141 13.897 33.793 1.00 37.34 87 ALA A N 1
ATOM 687 C CA . ALA A 1 87 ? -32.253 13.201 33.140 1.00 37.34 87 ALA A CA 1
ATOM 688 C C . ALA A 1 87 ? -31.938 12.819 31.681 1.00 37.34 87 ALA A C 1
ATOM 690 O O . ALA A 1 87 ? -32.455 11.826 31.183 1.00 37.34 87 ALA A O 1
ATOM 691 N N . LEU A 1 88 ? -31.071 13.582 31.002 1.00 35.84 88 LEU A N 1
ATOM 692 C CA . LEU A 1 88 ? -30.588 13.237 29.662 1.00 35.84 88 LEU A CA 1
ATOM 693 C C . LEU A 1 88 ? -29.551 12.108 29.724 1.00 35.84 88 LEU A C 1
ATOM 695 O O . LEU A 1 88 ? -29.598 11.204 28.899 1.00 35.84 88 LEU A O 1
ATOM 699 N N . ALA A 1 89 ? -28.658 12.129 30.718 1.00 38.59 89 ALA A N 1
ATOM 700 C CA . ALA A 1 89 ? -27.720 11.036 30.963 1.00 38.59 89 ALA A CA 1
ATOM 701 C C . ALA A 1 89 ? -28.450 9.730 31.317 1.00 38.59 89 ALA A C 1
ATOM 703 O O . ALA A 1 89 ? -28.087 8.677 30.802 1.00 38.59 89 ALA A O 1
ATOM 704 N N . ASP A 1 90 ? -29.512 9.812 32.118 1.00 38.59 90 ASP A N 1
ATOM 705 C CA . ASP A 1 90 ? -30.324 8.662 32.511 1.00 38.59 90 ASP A CA 1
ATOM 706 C C . ASP A 1 90 ? -31.152 8.136 31.319 1.00 38.59 90 ASP A C 1
ATOM 708 O O . ASP A 1 90 ? -31.212 6.928 31.108 1.00 38.59 90 ASP A O 1
ATOM 712 N N . LEU A 1 91 ? -31.681 9.016 30.452 1.00 41.59 91 LEU A N 1
ATOM 713 C CA . LEU A 1 91 ? -32.371 8.619 29.213 1.00 41.59 91 LEU A CA 1
ATOM 714 C C . LEU A 1 91 ? -31.414 7.973 28.194 1.00 41.59 91 LEU A C 1
ATOM 716 O O . LEU A 1 91 ? -31.793 7.042 27.489 1.00 41.59 91 LEU A O 1
ATOM 720 N N . ILE A 1 92 ? -30.172 8.459 28.109 1.00 45.62 92 ILE A N 1
ATOM 721 C CA . ILE A 1 92 ? -29.103 7.877 27.285 1.00 45.62 92 ILE A CA 1
ATOM 722 C C . ILE A 1 92 ? -28.671 6.520 27.865 1.00 45.62 92 ILE A C 1
ATOM 724 O O . ILE A 1 92 ? -28.466 5.573 27.110 1.00 45.62 92 ILE A O 1
ATOM 728 N N . ALA A 1 93 ? -28.607 6.385 29.191 1.00 43.38 93 ALA A N 1
ATOM 729 C CA . ALA A 1 93 ? -28.319 5.119 29.859 1.00 43.38 93 ALA A CA 1
ATOM 730 C C . ALA A 1 93 ? -29.453 4.087 29.702 1.00 43.38 93 ALA A C 1
ATOM 732 O O . ALA A 1 93 ? -29.170 2.899 29.587 1.00 43.38 93 ALA A O 1
ATOM 733 N N . GLU A 1 94 ? -30.718 4.519 29.642 1.00 39.38 94 GLU A N 1
ATOM 734 C CA . GLU A 1 94 ? -31.876 3.636 29.425 1.00 39.38 94 GLU A CA 1
ATOM 735 C C . GLU A 1 94 ? -32.081 3.219 27.958 1.00 39.38 94 GLU A C 1
ATOM 737 O O . GLU A 1 94 ? -32.748 2.216 27.702 1.00 39.38 94 GLU A O 1
ATOM 742 N N . ARG A 1 95 ? -31.530 3.959 26.982 1.00 39.91 95 ARG A N 1
ATOM 743 C CA . ARG A 1 95 ? -31.747 3.708 25.539 1.00 39.91 95 ARG A CA 1
ATOM 744 C C . ARG A 1 95 ? -30.513 3.286 24.745 1.00 39.91 95 ARG A C 1
ATOM 746 O O . ARG A 1 95 ? -30.662 2.940 23.573 1.00 39.91 95 ARG A O 1
ATOM 753 N N . ILE A 1 96 ? -29.324 3.270 25.347 1.00 42.16 96 ILE A N 1
ATOM 754 C CA . ILE A 1 96 ? -28.123 2.701 24.729 1.00 42.16 96 ILE A CA 1
ATOM 755 C C . ILE A 1 96 ? -27.951 1.252 25.190 1.00 42.16 96 ILE A C 1
ATOM 757 O O . ILE A 1 96 ? -27.595 0.972 26.334 1.00 42.16 96 ILE A O 1
ATOM 761 N N . ASN A 1 97 ? -28.139 0.331 24.246 1.00 38.31 97 ASN A N 1
ATOM 762 C CA . ASN A 1 97 ? -27.606 -1.023 24.329 1.00 38.31 97 ASN A CA 1
ATOM 763 C C . ASN A 1 97 ? -26.075 -0.892 24.452 1.00 38.31 97 ASN A C 1
ATOM 765 O O . ASN A 1 97 ? -25.403 -0.432 23.527 1.00 38.31 97 ASN A O 1
ATOM 769 N N . THR A 1 98 ? -25.545 -1.129 25.647 1.00 43.31 98 THR A N 1
ATOM 770 C CA . THR A 1 98 ? -24.188 -0.746 26.059 1.00 43.31 98 THR A CA 1
ATOM 771 C C . THR A 1 98 ? -23.147 -1.731 25.516 1.00 43.31 98 THR A C 1
ATOM 773 O O . THR A 1 98 ? -22.611 -2.537 26.261 1.00 43.31 98 THR A O 1
ATOM 776 N N . ASP A 1 99 ? -22.833 -1.620 24.219 1.00 38.97 99 ASP A N 1
ATOM 777 C CA . ASP A 1 99 ? -21.810 -2.419 23.512 1.00 38.97 99 ASP A CA 1
ATOM 778 C C . ASP A 1 99 ? -20.737 -1.559 22.805 1.00 38.97 99 ASP A C 1
ATOM 780 O O . ASP A 1 99 ? -20.203 -1.937 21.764 1.00 38.97 99 ASP A O 1
ATOM 784 N N . ILE A 1 100 ? -20.374 -0.382 23.329 1.00 37.75 100 ILE A N 1
ATOM 785 C CA . ILE A 1 100 ? -19.240 0.387 22.775 1.00 37.75 100 ILE A CA 1
ATOM 786 C C . ILE A 1 100 ? -18.271 0.765 23.895 1.00 37.75 100 ILE A C 1
ATOM 788 O O . ILE A 1 100 ? -18.379 1.818 24.517 1.00 37.75 100 ILE A O 1
ATOM 792 N N . ALA A 1 101 ? -17.304 -0.123 24.141 1.00 35.22 101 ALA A N 1
ATOM 793 C CA . ALA A 1 101 ? -16.184 0.090 25.060 1.00 35.22 101 ALA A CA 1
ATOM 794 C C . ALA A 1 101 ? -14.993 0.845 24.424 1.00 35.22 101 ALA A C 1
ATOM 796 O O . ALA A 1 101 ? -14.046 1.181 25.127 1.00 35.22 101 ALA A O 1
ATOM 797 N N . ALA A 1 102 ? -15.028 1.139 23.120 1.00 37.28 102 ALA A N 1
ATOM 798 C CA . ALA A 1 102 ? -14.093 2.032 22.435 1.00 37.28 102 ALA A CA 1
ATOM 799 C C . ALA A 1 102 ? -14.612 2.339 21.021 1.00 37.28 102 ALA A C 1
ATOM 801 O O . ALA A 1 102 ? -14.957 1.420 20.278 1.00 37.28 102 ALA A O 1
ATOM 802 N N . LEU A 1 103 ? -14.603 3.608 20.606 1.00 37.72 103 LEU A N 1
ATOM 803 C CA . LEU A 1 103 ? -14.593 3.963 19.183 1.00 37.72 103 LEU A CA 1
ATOM 804 C C . LEU A 1 103 ? -13.177 3.687 18.658 1.00 37.72 103 LEU A C 1
ATOM 806 O O . LEU A 1 103 ? -12.329 4.569 18.606 1.00 37.72 103 LEU A O 1
ATOM 810 N N . SER A 1 104 ? -12.892 2.428 18.328 1.00 39.84 104 SER A N 1
ATOM 811 C CA . SER A 1 104 ? -11.741 2.108 17.488 1.00 39.84 104 SER A CA 1
ATOM 812 C C . SER A 1 104 ? -12.087 2.584 16.081 1.00 39.84 104 SER A C 1
ATOM 814 O O . SER A 1 104 ? -12.964 2.007 15.435 1.00 39.84 104 SER A O 1
ATOM 816 N N . VAL A 1 105 ? -11.410 3.631 15.602 1.00 49.16 105 VAL A N 1
ATOM 817 C CA . VAL A 1 105 ? -11.289 3.851 14.159 1.00 49.16 105 VAL A CA 1
ATOM 818 C C . VAL A 1 105 ? -10.522 2.639 13.648 1.00 49.16 105 VAL A C 1
ATOM 820 O O . VAL A 1 105 ? -9.30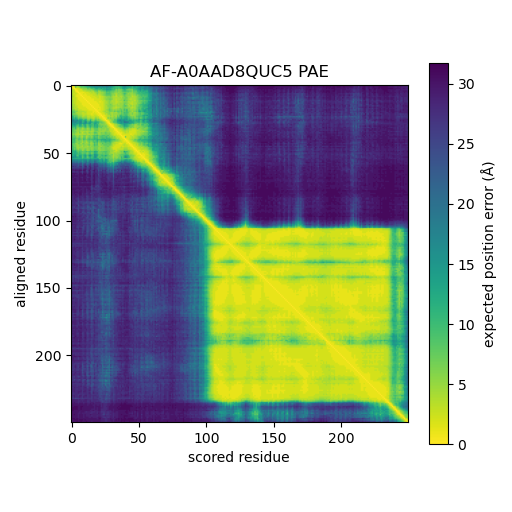4 2.558 13.775 1.00 49.16 105 VAL A O 1
ATOM 823 N N . ARG A 1 106 ? -11.241 1.613 13.193 1.00 65.12 106 ARG A N 1
ATOM 824 C CA . ARG A 1 106 ? -10.614 0.522 12.457 1.00 65.12 106 ARG A CA 1
ATOM 825 C C . ARG A 1 106 ? -10.162 1.147 11.143 1.00 65.12 106 ARG A C 1
ATOM 827 O O . ARG A 1 106 ? -11.000 1.662 10.408 1.00 65.12 106 ARG A O 1
ATOM 834 N N . ALA A 1 107 ? -8.856 1.198 10.919 1.00 81.69 107 ALA A N 1
ATOM 835 C CA . ALA A 1 107 ? -8.302 1.639 9.651 1.00 81.69 107 ALA A CA 1
ATOM 836 C C . ALA A 1 107 ? -8.653 0.619 8.561 1.00 81.69 107 ALA A C 1
ATOM 838 O O . ALA A 1 107 ? -8.924 -0.552 8.847 1.00 81.69 107 ALA A O 1
ATOM 839 N N . TRP A 1 108 ? -8.668 1.069 7.313 1.00 92.88 108 TRP A N 1
ATOM 840 C CA . TRP A 1 108 ? -8.558 0.146 6.193 1.00 92.88 108 TRP A CA 1
ATOM 841 C C . TRP A 1 108 ? -7.187 -0.522 6.246 1.00 92.88 108 TRP A C 1
ATOM 843 O O . TRP A 1 108 ? -6.203 0.145 6.547 1.00 92.88 108 TRP A O 1
ATOM 853 N N . ALA A 1 109 ? -7.110 -1.812 5.939 1.00 93.44 109 ALA A N 1
ATOM 854 C CA . ALA A 1 109 ? -5.828 -2.447 5.652 1.00 93.44 109 ALA A CA 1
ATOM 855 C C . ALA A 1 109 ? -5.699 -2.631 4.142 1.00 93.44 109 ALA A C 1
ATOM 857 O O . ALA A 1 109 ? -6.652 -3.043 3.484 1.00 93.44 109 ALA A O 1
ATOM 858 N N . MET A 1 110 ? -4.534 -2.321 3.597 1.00 97.31 110 MET A N 1
ATOM 859 C CA . MET A 1 110 ? -4.217 -2.504 2.188 1.00 97.31 110 MET A CA 1
ATOM 860 C C . MET A 1 110 ? -2.952 -3.335 2.066 1.00 97.31 110 MET A C 1
ATOM 862 O O . MET A 1 110 ? -1.919 -2.956 2.604 1.00 97.31 110 MET A O 1
ATOM 866 N N . PHE A 1 111 ? -3.022 -4.426 1.315 1.00 98.06 111 PHE A N 1
ATOM 867 C CA . PHE A 1 111 ? -1.859 -5.199 0.902 1.00 98.06 111 PHE A CA 1
ATOM 868 C C . PHE A 1 111 ? -1.590 -4.916 -0.568 1.00 98.06 111 PHE A C 1
ATOM 870 O O . PHE A 1 111 ? -2.532 -4.884 -1.365 1.00 98.06 111 PHE A O 1
ATOM 877 N N . PHE A 1 112 ? -0.330 -4.696 -0.916 1.00 98.38 112 PHE A N 1
ATOM 878 C CA . PHE A 1 112 ? 0.088 -4.399 -2.280 1.00 98.38 112 PHE A CA 1
ATOM 879 C C . PHE A 1 112 ? 1.261 -5.288 -2.694 1.00 98.38 112 PHE A C 1
ATOM 881 O O . PHE A 1 112 ? 2.044 -5.712 -1.844 1.00 98.38 112 PHE A O 1
ATOM 888 N N . ASP A 1 113 ? 1.357 -5.575 -3.989 1.00 98.44 113 ASP A N 1
ATOM 889 C CA . ASP A 1 113 ? 2.505 -6.252 -4.599 1.00 98.44 113 ASP A CA 1
ATOM 890 C C . ASP A 1 113 ? 2.607 -5.889 -6.088 1.00 98.44 113 ASP A C 1
ATOM 892 O O . ASP A 1 113 ? 1.587 -5.668 -6.760 1.00 98.44 113 ASP A O 1
ATOM 896 N N . GLY A 1 114 ? 3.832 -5.853 -6.610 1.00 97.19 114 GLY A N 1
ATOM 897 C CA . GLY A 1 114 ? 4.133 -5.658 -8.023 1.00 97.19 114 GLY A CA 1
ATOM 898 C C . GLY A 1 114 ? 4.773 -6.899 -8.650 1.00 97.19 114 GLY A C 1
ATOM 899 O O . GLY A 1 114 ? 5.686 -7.508 -8.102 1.00 97.19 114 GLY A O 1
ATOM 900 N N . SER A 1 115 ? 4.351 -7.257 -9.864 1.00 97.19 115 SER A N 1
ATOM 901 C CA . SER A 1 115 ? 4.918 -8.379 -10.614 1.00 97.19 115 SER A CA 1
ATOM 902 C C . SER A 1 115 ? 5.306 -7.963 -12.025 1.00 97.19 115 SER A C 1
ATOM 904 O O . SER A 1 115 ? 4.472 -7.508 -12.806 1.00 97.19 115 SER A O 1
ATOM 906 N N . VAL A 1 116 ? 6.568 -8.187 -12.380 1.00 96.75 116 VAL A N 1
ATOM 907 C CA . VAL A 1 116 ? 7.074 -8.063 -13.749 1.00 96.75 116 VAL A CA 1
ATOM 908 C C . VAL A 1 116 ? 7.612 -9.413 -14.211 1.00 96.75 116 VAL A C 1
ATOM 910 O O . VAL A 1 116 ? 8.410 -10.045 -13.517 1.00 96.75 116 VAL A O 1
ATOM 913 N N . CYS A 1 117 ? 7.186 -9.854 -15.391 1.00 95.38 117 CYS A N 1
ATOM 914 C CA . CYS A 1 117 ? 7.692 -11.046 -16.068 1.00 95.38 117 CYS A CA 1
ATOM 915 C C . CYS A 1 117 ? 7.722 -10.838 -17.592 1.00 95.38 117 CYS A C 1
ATOM 917 O O . CYS A 1 117 ? 7.285 -9.801 -18.091 1.00 95.38 117 CYS A O 1
ATOM 919 N N . ASP A 1 118 ? 8.194 -11.841 -18.337 1.00 94.50 118 ASP A N 1
ATOM 920 C CA . ASP A 1 118 ? 8.279 -11.791 -19.806 1.00 94.50 118 ASP A CA 1
ATOM 921 C C . ASP A 1 118 ? 6.915 -11.573 -20.476 1.00 94.50 118 ASP A C 1
ATOM 923 O O . ASP A 1 118 ? 6.832 -10.988 -21.556 1.00 94.50 118 ASP A O 1
ATOM 927 N N . ASN A 1 119 ? 5.834 -12.010 -19.822 1.00 92.81 119 ASN A N 1
ATOM 928 C CA . ASN A 1 119 ? 4.484 -11.839 -20.338 1.00 92.81 119 ASN A CA 1
ATOM 929 C C . ASN A 1 119 ? 3.959 -10.421 -20.123 1.00 92.81 119 ASN A C 1
ATOM 931 O O . ASN A 1 119 ? 3.094 -10.006 -20.888 1.00 92.81 119 ASN A O 1
ATOM 935 N N . GLY A 1 120 ? 4.433 -9.677 -19.121 1.00 95.19 120 GLY A N 1
ATOM 936 C CA . GLY A 1 120 ? 3.958 -8.327 -18.830 1.00 95.19 120 GLY A CA 1
ATOM 937 C C . GLY A 1 120 ? 4.171 -7.878 -17.386 1.00 95.19 120 GLY A C 1
ATOM 938 O O . GLY A 1 120 ? 4.894 -8.495 -16.606 1.00 95.19 120 GLY A O 1
ATOM 939 N N . CYS A 1 121 ? 3.524 -6.764 -17.044 1.00 96.69 121 CYS A N 1
ATOM 940 C CA . CYS A 1 121 ? 3.577 -6.137 -15.725 1.00 96.69 121 CYS A CA 1
ATOM 941 C C . CYS A 1 121 ? 2.176 -6.127 -15.106 1.00 96.69 121 CYS A C 1
ATOM 943 O O . CYS A 1 121 ? 1.185 -5.875 -15.797 1.00 96.69 121 CYS A O 1
ATOM 945 N N . GLY A 1 122 ? 2.085 -6.410 -13.814 1.00 96.88 122 GLY A N 1
ATOM 946 C CA . GLY A 1 122 ? 0.829 -6.489 -13.086 1.00 96.88 122 GLY A CA 1
ATOM 947 C C . GLY A 1 122 ? 0.981 -6.029 -11.648 1.00 96.88 122 GLY A C 1
ATOM 948 O O . GLY A 1 122 ? 2.054 -6.151 -11.061 1.00 96.88 122 GLY A O 1
ATOM 949 N N . ILE A 1 123 ? -0.106 -5.508 -11.095 1.00 98.25 123 ILE A N 1
ATOM 950 C CA . ILE A 1 123 ? -0.206 -5.099 -9.696 1.00 98.25 123 ILE A CA 1
ATOM 951 C C . ILE A 1 123 ? -1.333 -5.868 -9.018 1.00 98.25 123 ILE A C 1
ATOM 953 O O . ILE A 1 123 ? -2.374 -6.153 -9.624 1.00 98.25 123 ILE A O 1
ATOM 957 N N . GLY A 1 124 ? -1.103 -6.214 -7.759 1.00 97.56 124 GLY A N 1
ATOM 958 C CA . GLY A 1 124 ? -2.061 -6.882 -6.898 1.00 97.56 124 GLY A CA 1
ATOM 959 C C . GLY A 1 124 ? -2.383 -6.005 -5.705 1.00 97.56 124 GLY A C 1
ATOM 960 O O . GLY A 1 124 ? -1.477 -5.517 -5.034 1.00 97.56 124 GLY A O 1
ATOM 961 N N . ILE A 1 125 ? -3.673 -5.786 -5.452 1.00 98.06 125 ILE A N 1
ATOM 962 C CA . ILE A 1 125 ? -4.146 -4.972 -4.331 1.00 98.06 125 ILE A CA 1
ATOM 963 C C . ILE A 1 125 ? -5.245 -5.737 -3.605 1.00 98.06 125 ILE A C 1
ATOM 965 O O . ILE A 1 125 ? -6.243 -6.130 -4.210 1.00 98.06 125 ILE A O 1
ATOM 969 N N . LEU A 1 126 ? -5.092 -5.901 -2.297 1.00 95.94 126 LEU A N 1
ATOM 970 C CA . LEU A 1 126 ? -6.121 -6.441 -1.416 1.00 95.94 126 LEU A CA 1
ATOM 971 C C . LEU A 1 126 ? -6.491 -5.380 -0.383 1.00 95.94 126 LEU A C 1
ATOM 973 O O . LEU A 1 126 ? -5.669 -5.002 0.448 1.00 95.94 126 LEU A O 1
ATOM 977 N N . LEU A 1 127 ? -7.738 -4.919 -0.415 1.00 93.19 127 LEU A N 1
ATOM 978 C CA . LEU A 1 127 ? -8.276 -3.964 0.549 1.00 93.19 127 LEU A CA 1
ATOM 979 C C . LEU A 1 127 ? -9.166 -4.688 1.553 1.00 93.19 127 LEU A C 1
ATOM 981 O O . LEU A 1 127 ? -10.108 -5.375 1.170 1.00 93.19 127 LEU A O 1
ATOM 985 N N . VAL A 1 128 ? -8.923 -4.483 2.841 1.00 88.06 128 VAL A N 1
ATOM 986 C CA . VAL A 1 128 ? -9.746 -4.992 3.937 1.00 88.06 128 VAL A CA 1
ATOM 987 C C . VAL A 1 128 ? -10.437 -3.812 4.601 1.00 88.06 128 VAL A C 1
ATOM 989 O O . VAL A 1 128 ? -9.804 -2.941 5.201 1.00 88.06 128 VAL A O 1
ATOM 992 N N . SER A 1 129 ? -11.762 -3.784 4.493 1.00 85.06 129 SER A N 1
ATOM 993 C CA . SER A 1 129 ? -12.580 -2.745 5.097 1.00 85.06 129 SER A CA 1
ATOM 994 C C . SER A 1 129 ? -12.524 -2.823 6.625 1.00 85.06 129 SER A C 1
ATOM 996 O O . SER A 1 129 ? -12.578 -3.920 7.189 1.00 85.06 129 SER A O 1
ATOM 998 N N . PRO A 1 130 ? -12.600 -1.676 7.322 1.00 77.19 130 PRO A N 1
ATOM 999 C CA . PRO A 1 130 ? -12.831 -1.600 8.766 1.00 77.19 130 PRO A CA 1
ATOM 1000 C C . PRO A 1 130 ? -13.992 -2.473 9.263 1.00 77.19 130 PRO A C 1
ATOM 1002 O O . PRO A 1 130 ? -14.015 -2.916 10.414 1.00 77.19 130 PRO A O 1
ATOM 1005 N N . ARG A 1 131 ? -14.980 -2.698 8.386 1.00 74.50 131 ARG A N 1
ATOM 1006 C CA . ARG A 1 131 ? -16.210 -3.449 8.655 1.00 74.50 131 ARG A CA 1
ATOM 1007 C C . ARG A 1 131 ? -16.084 -4.950 8.379 1.00 74.50 131 ARG A C 1
ATOM 1009 O O . ARG A 1 131 ? -17.030 -5.675 8.665 1.00 74.50 131 ARG A O 1
ATOM 1016 N N . GLY A 1 132 ? -14.955 -5.414 7.837 1.00 70.75 132 GLY A N 1
ATOM 1017 C CA . GLY A 1 132 ? -14.685 -6.826 7.552 1.00 70.75 132 GLY A CA 1
ATOM 1018 C C . GLY A 1 132 ? -14.620 -7.231 6.072 1.00 70.75 132 GLY A C 1
ATOM 1019 O O . GLY A 1 132 ? -13.783 -8.077 5.771 1.00 70.75 132 GLY A O 1
ATOM 1020 N N . PRO A 1 133 ? -15.432 -6.681 5.141 1.00 76.19 133 PRO A N 1
ATOM 1021 C CA . PRO A 1 133 ? -15.364 -7.076 3.732 1.00 76.19 133 PRO A CA 1
ATOM 1022 C C . PRO A 1 133 ? -13.987 -6.850 3.107 1.00 76.19 133 PRO A C 1
ATOM 1024 O O . PRO A 1 133 ? -13.357 -5.822 3.367 1.00 76.19 133 PRO A O 1
ATOM 1027 N N . THR A 1 134 ? -13.568 -7.780 2.252 1.00 85.81 134 THR A N 1
ATOM 1028 C CA . THR A 1 134 ? -12.340 -7.690 1.460 1.00 85.81 134 THR A CA 1
ATOM 1029 C C . THR A 1 134 ? -12.651 -7.401 -0.008 1.00 85.81 134 THR A C 1
ATOM 1031 O O . THR A 1 134 ? -13.698 -7.796 -0.523 1.00 85.81 134 THR A O 1
ATOM 1034 N N . TYR A 1 135 ? -11.748 -6.690 -0.678 1.00 88.44 135 TYR A N 1
ATOM 1035 C CA . TYR A 1 135 ? -11.840 -6.345 -2.093 1.00 88.44 135 TYR A CA 1
ATOM 1036 C C . TYR A 1 135 ? -10.490 -6.603 -2.749 1.00 88.44 135 TYR A C 1
ATOM 1038 O O . TYR A 1 135 ? -9.493 -5.986 -2.374 1.00 88.44 135 TYR A O 1
ATOM 1046 N N . SER A 1 136 ? -10.473 -7.505 -3.723 1.00 92.06 136 SER A N 1
ATOM 1047 C CA . SER A 1 136 ? -9.256 -7.939 -4.403 1.00 92.06 136 SER A CA 1
ATOM 1048 C C . SER A 1 136 ? -9.222 -7.383 -5.823 1.00 92.06 136 SER A C 1
ATOM 1050 O O . SER A 1 136 ? -10.198 -7.489 -6.570 1.00 92.06 136 SER A O 1
ATOM 1052 N N . PHE A 1 137 ? -8.088 -6.801 -6.201 1.00 91.62 137 PHE A N 1
ATOM 1053 C CA . PHE A 1 137 ? -7.854 -6.207 -7.510 1.00 91.62 137 PHE A CA 1
ATOM 1054 C C . PHE A 1 137 ? -6.586 -6.797 -8.120 1.00 91.62 137 PHE A C 1
ATOM 1056 O O . PHE A 1 137 ? -5.529 -6.828 -7.491 1.00 91.62 137 PHE A O 1
ATOM 1063 N N . SER A 1 138 ? -6.710 -7.248 -9.363 1.00 96.00 138 SER A N 1
ATOM 1064 C CA . SER A 1 138 ? -5.611 -7.726 -10.199 1.00 96.00 138 SER A CA 1
ATOM 1065 C C . SER A 1 138 ? -5.620 -6.871 -11.460 1.00 96.00 138 SER A C 1
ATOM 1067 O O . SER A 1 138 ? -6.585 -6.903 -12.229 1.00 96.00 138 SER A O 1
ATOM 1069 N N . ILE A 1 139 ? -4.603 -6.023 -11.625 1.00 93.56 139 ILE A N 1
ATOM 1070 C CA . ILE A 1 139 ? -4.585 -4.990 -12.667 1.00 93.56 139 ILE A CA 1
ATOM 1071 C C . ILE A 1 139 ? -3.320 -5.140 -13.506 1.00 93.56 139 ILE A C 1
ATOM 1073 O O . ILE A 1 139 ? -2.200 -5.085 -13.003 1.00 93.56 139 ILE A O 1
ATOM 1077 N N . ARG A 1 140 ? -3.512 -5.317 -14.812 1.00 95.94 140 ARG A N 1
ATOM 1078 C CA . ARG A 1 140 ? -2.448 -5.328 -15.819 1.00 95.94 140 ARG A CA 1
ATOM 1079 C C . ARG A 1 140 ? -1.975 -3.896 -16.063 1.00 95.94 140 ARG A C 1
ATOM 1081 O O . ARG A 1 140 ? -2.790 -3.045 -16.414 1.00 95.94 140 ARG A O 1
ATOM 1088 N N . LEU A 1 141 ? -0.675 -3.639 -15.941 1.00 93.62 141 LEU A N 1
ATOM 1089 C CA . LEU A 1 141 ? -0.110 -2.347 -16.330 1.00 93.62 141 LEU A CA 1
ATOM 1090 C C . LEU A 1 141 ? 0.051 -2.285 -17.860 1.00 93.62 141 LEU A C 1
ATOM 1092 O O . LEU A 1 141 ? 0.460 -3.277 -18.473 1.00 93.62 141 LEU A O 1
ATOM 1096 N N . PRO A 1 142 ? -0.265 -1.143 -18.496 1.00 91.69 142 PRO A N 1
ATOM 1097 C CA . PRO A 1 142 ? -0.256 -1.021 -19.954 1.00 91.69 142 PRO A CA 1
ATOM 1098 C C . PRO A 1 142 ? 1.160 -0.969 -20.538 1.00 91.69 142 PRO A C 1
ATOM 1100 O O . PRO A 1 142 ? 1.368 -1.324 -21.697 1.00 91.69 142 PRO A O 1
ATOM 1103 N N . THR A 1 143 ? 2.136 -0.526 -19.745 1.00 90.44 143 THR A N 1
ATOM 1104 C CA . THR A 1 143 ? 3.520 -0.321 -20.172 1.00 90.44 143 THR A CA 1
ATOM 1105 C C . THR A 1 143 ? 4.472 -1.244 -19.417 1.00 90.44 143 THR A C 1
ATOM 1107 O O . THR A 1 143 ? 4.306 -1.421 -18.207 1.00 90.44 143 THR A O 1
ATOM 1110 N N . PRO A 1 144 ? 5.507 -1.787 -20.085 1.00 93.69 144 PRO A N 1
ATOM 1111 C CA . PRO A 1 144 ? 6.600 -2.468 -19.406 1.00 93.69 144 PRO A CA 1
ATOM 1112 C C . PRO A 1 144 ? 7.256 -1.561 -18.364 1.00 93.69 144 PRO A C 1
ATOM 1114 O O . PRO A 1 144 ? 7.495 -0.380 -18.619 1.00 93.69 144 PRO A O 1
ATOM 1117 N N . CYS A 1 145 ? 7.576 -2.117 -17.204 1.00 93.44 145 CYS A N 1
ATOM 1118 C CA . CYS A 1 145 ? 8.198 -1.385 -16.115 1.00 93.44 145 CYS A CA 1
ATOM 1119 C C . CYS A 1 145 ? 9.143 -2.284 -15.306 1.00 93.44 145 CYS A C 1
ATOM 1121 O O . CYS A 1 145 ? 9.329 -3.460 -15.611 1.00 93.44 145 CYS A O 1
ATOM 1123 N N . THR A 1 146 ? 9.801 -1.715 -14.296 1.00 94.88 146 THR A N 1
ATOM 1124 C CA . THR A 1 146 ? 10.609 -2.490 -13.342 1.00 94.88 146 THR A CA 1
ATOM 1125 C C . THR A 1 146 ? 9.746 -2.946 -12.167 1.00 94.88 146 THR A C 1
ATOM 1127 O O . THR A 1 146 ? 8.699 -2.352 -11.916 1.00 94.88 146 THR A O 1
ATOM 1130 N N . ASN A 1 147 ? 10.197 -3.942 -11.394 1.00 93.38 147 ASN A N 1
ATOM 1131 C CA . ASN A 1 147 ? 9.461 -4.380 -10.198 1.00 93.38 147 ASN A CA 1
ATOM 1132 C C . ASN A 1 147 ? 9.171 -3.216 -9.240 1.00 93.38 147 ASN A C 1
ATOM 1134 O O . ASN A 1 147 ? 8.034 -3.047 -8.832 1.00 93.38 147 ASN A O 1
ATOM 1138 N N . ASN A 1 148 ? 10.153 -2.353 -8.957 1.00 93.75 148 ASN A N 1
ATOM 1139 C CA . ASN A 1 148 ? 9.933 -1.206 -8.070 1.00 93.75 148 ASN A CA 1
ATOM 1140 C C . ASN A 1 148 ? 8.874 -0.242 -8.619 1.00 93.75 148 ASN A C 1
ATOM 1142 O O . ASN A 1 148 ? 8.082 0.280 -7.847 1.00 93.75 148 ASN A O 1
ATOM 1146 N N . VAL A 1 149 ? 8.838 -0.018 -9.938 1.00 95.44 149 VAL A N 1
ATOM 1147 C CA . VAL A 1 149 ? 7.775 0.788 -10.558 1.00 95.44 149 VAL A CA 1
ATOM 1148 C C . VAL A 1 149 ? 6.415 0.119 -10.352 1.00 95.44 149 VAL A C 1
ATOM 1150 O O . VAL A 1 149 ? 5.490 0.792 -9.920 1.00 95.44 149 VAL A O 1
ATOM 1153 N N . ALA A 1 150 ? 6.297 -1.194 -10.579 1.00 96.69 150 ALA A N 1
ATOM 1154 C CA . ALA A 1 150 ? 5.050 -1.923 -10.341 1.00 96.69 150 ALA A CA 1
ATOM 1155 C C . ALA A 1 150 ? 4.584 -1.840 -8.872 1.00 96.69 150 ALA A C 1
ATOM 1157 O O . ALA A 1 150 ? 3.401 -1.639 -8.624 1.00 96.69 150 ALA A O 1
ATOM 1158 N N . GLU A 1 151 ? 5.497 -1.925 -7.902 1.00 97.00 151 GLU A N 1
ATOM 1159 C CA . GLU A 1 151 ? 5.177 -1.732 -6.478 1.00 97.00 151 GLU A CA 1
ATOM 1160 C C . GLU A 1 151 ? 4.613 -0.329 -6.198 1.00 97.00 151 GLU A C 1
ATOM 1162 O O . GLU A 1 151 ? 3.588 -0.182 -5.534 1.00 97.00 151 GLU A O 1
ATOM 1167 N N . TYR A 1 152 ? 5.254 0.718 -6.730 1.00 96.81 152 TYR A N 1
ATOM 1168 C CA . TYR A 1 152 ? 4.770 2.094 -6.588 1.00 96.81 152 TYR A CA 1
ATOM 1169 C C . TYR A 1 152 ? 3.393 2.295 -7.236 1.00 96.81 152 TYR A C 1
ATOM 1171 O O . TYR A 1 152 ? 2.521 2.919 -6.634 1.00 96.81 152 TYR A O 1
ATOM 1179 N N . GLU A 1 153 ? 3.179 1.735 -8.426 1.00 97.56 153 GLU A N 1
ATOM 1180 C CA . GLU A 1 153 ? 1.885 1.747 -9.118 1.00 97.56 153 GLU A CA 1
ATOM 1181 C C . GLU A 1 153 ? 0.801 1.042 -8.286 1.00 97.56 153 GLU A C 1
ATOM 1183 O O . GLU A 1 153 ? -0.315 1.548 -8.163 1.00 97.56 153 GLU A O 1
ATOM 1188 N N . ALA A 1 154 ? 1.130 -0.085 -7.641 1.00 98.12 154 ALA A N 1
ATOM 1189 C CA . ALA A 1 154 ? 0.220 -0.793 -6.742 1.00 98.12 154 ALA A CA 1
ATOM 1190 C C . ALA A 1 154 ? -0.185 0.077 -5.540 1.00 98.12 154 ALA A C 1
ATOM 1192 O O . ALA A 1 154 ? -1.369 0.161 -5.199 1.00 98.12 154 ALA A O 1
ATOM 1193 N N . ILE A 1 155 ? 0.785 0.766 -4.928 1.00 98.19 155 ILE A N 1
ATOM 1194 C CA . ILE A 1 155 ? 0.560 1.676 -3.798 1.00 98.19 155 ILE A CA 1
ATOM 1195 C C . ILE A 1 155 ? -0.316 2.859 -4.213 1.00 98.19 155 ILE A C 1
ATOM 1197 O O . ILE A 1 155 ? -1.348 3.112 -3.589 1.00 98.19 155 ILE A O 1
ATOM 1201 N N . CYS A 1 156 ? 0.070 3.569 -5.273 1.00 97.75 156 CYS A N 1
ATOM 1202 C CA . CYS A 1 156 ? -0.654 4.738 -5.755 1.00 97.75 156 CYS A CA 1
ATOM 1203 C C . CYS A 1 156 ? -2.087 4.345 -6.170 1.00 97.75 156 CYS A C 1
ATOM 1205 O O . CYS A 1 156 ? -3.046 4.965 -5.702 1.00 97.75 156 CYS A O 1
ATOM 1207 N N . LYS A 1 157 ? -2.271 3.243 -6.916 1.00 97.81 157 LYS A N 1
ATOM 1208 C CA . LYS A 1 157 ? -3.611 2.801 -7.324 1.00 97.81 157 LYS A CA 1
ATOM 1209 C C . LYS A 1 157 ? -4.483 2.351 -6.152 1.00 97.81 157 LYS A C 1
ATOM 1211 O O . LYS A 1 157 ? -5.679 2.637 -6.129 1.00 97.81 157 LYS A O 1
ATOM 1216 N N . GLY A 1 158 ? -3.914 1.656 -5.169 1.00 97.69 158 GLY A N 1
ATOM 1217 C CA . GLY A 1 158 ? -4.670 1.246 -3.987 1.00 97.69 158 GLY A CA 1
ATOM 1218 C C . GLY A 1 158 ? -5.071 2.425 -3.099 1.00 97.69 158 GLY A C 1
ATOM 1219 O O . GLY A 1 158 ? -6.191 2.439 -2.591 1.00 97.69 158 GLY A O 1
ATOM 1220 N N . MET A 1 159 ? -4.224 3.454 -2.975 1.00 97.94 159 MET A N 1
ATOM 1221 C CA . MET A 1 159 ? -4.587 4.692 -2.276 1.00 97.94 159 MET A CA 1
ATOM 1222 C C . MET A 1 159 ? -5.711 5.454 -2.986 1.00 97.94 159 MET A C 1
ATOM 1224 O O . MET A 1 159 ? -6.626 5.915 -2.309 1.00 97.94 159 MET A O 1
ATOM 1228 N N . GLU A 1 160 ? -5.707 5.536 -4.320 1.00 97.31 160 GLU A N 1
ATOM 1229 C CA . GLU A 1 160 ? -6.833 6.103 -5.082 1.00 97.31 160 GLU A CA 1
ATOM 1230 C C . GLU A 1 160 ? -8.150 5.378 -4.766 1.00 97.31 160 GLU A C 1
ATOM 1232 O O . GLU A 1 160 ? -9.133 6.016 -4.393 1.00 97.31 160 GLU A O 1
ATOM 1237 N N . LEU A 1 161 ? -8.152 4.040 -4.829 1.00 94.88 161 LEU A N 1
ATOM 1238 C CA . LEU A 1 161 ? -9.332 3.220 -4.522 1.00 94.88 161 LEU A CA 1
ATOM 1239 C C . LEU A 1 161 ? -9.825 3.423 -3.079 1.00 94.88 161 LEU A C 1
ATOM 1241 O O . LEU A 1 161 ? -11.029 3.417 -2.816 1.00 94.88 161 LEU A O 1
ATOM 1245 N N . LEU A 1 162 ? -8.906 3.608 -2.131 1.00 94.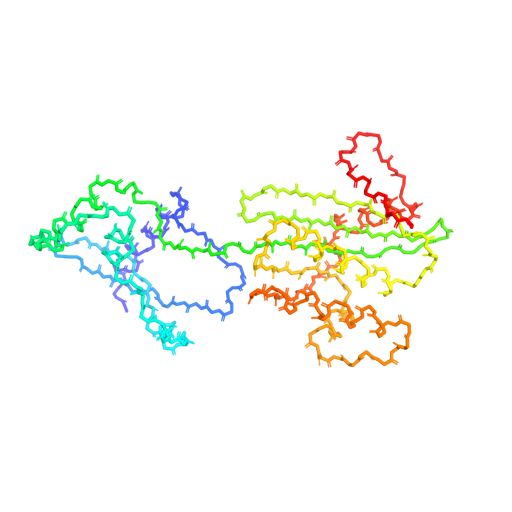44 162 LEU A N 1
ATOM 1246 C CA . LEU A 1 162 ? -9.237 3.886 -0.736 1.00 94.44 162 LEU A CA 1
ATOM 1247 C C . LEU A 1 162 ? -9.840 5.282 -0.544 1.00 94.44 162 LEU A C 1
ATOM 1249 O O . LEU A 1 162 ? -10.821 5.416 0.191 1.00 94.44 162 LEU A O 1
ATOM 1253 N N . LEU A 1 163 ? -9.294 6.306 -1.205 1.00 92.44 163 LEU A N 1
ATOM 1254 C CA . LEU A 1 163 ? -9.851 7.661 -1.185 1.00 92.44 163 LEU A CA 1
ATOM 1255 C C . LEU A 1 163 ? -11.253 7.685 -1.809 1.00 92.44 163 LEU A C 1
ATOM 1257 O O . LEU A 1 163 ? -12.171 8.253 -1.218 1.00 92.44 163 LEU A O 1
ATOM 1261 N N . GLU A 1 164 ? -11.454 6.995 -2.937 1.00 91.25 164 GLU A N 1
ATOM 1262 C CA . GLU A 1 164 ? -12.774 6.809 -3.561 1.00 91.25 164 GLU A CA 1
ATOM 1263 C C . GLU A 1 164 ? -13.770 6.110 -2.619 1.00 91.25 164 GLU A C 1
ATOM 1265 O O . GLU A 1 164 ? -14.956 6.443 -2.594 1.00 91.25 164 GLU A O 1
ATOM 1270 N N . ALA A 1 165 ? -13.290 5.177 -1.791 1.00 86.56 165 ALA A N 1
ATOM 1271 C CA . ALA A 1 165 ? -14.086 4.499 -0.770 1.00 86.56 165 ALA A CA 1
ATOM 1272 C C . ALA A 1 165 ? -14.334 5.344 0.501 1.00 86.56 165 ALA A C 1
ATOM 1274 O O . ALA A 1 165 ? -14.999 4.870 1.430 1.00 86.56 165 ALA A O 1
ATOM 1275 N N . GLY A 1 166 ? -13.816 6.577 0.568 1.00 85.44 166 GLY A N 1
ATOM 1276 C CA . GLY A 1 166 ? -13.951 7.476 1.717 1.00 85.44 166 GLY A CA 1
ATOM 1277 C C . GLY A 1 166 ? -13.095 7.075 2.921 1.00 85.44 166 GLY A C 1
ATOM 1278 O O . GLY A 1 166 ? -13.475 7.339 4.065 1.00 85.44 166 GLY A O 1
ATOM 1279 N N . ALA A 1 167 ? -11.973 6.385 2.699 1.00 87.69 167 ALA A N 1
ATOM 1280 C CA . ALA A 1 167 ? -11.052 6.018 3.765 1.00 87.69 167 ALA A CA 1
ATOM 1281 C C . ALA A 1 167 ? -10.309 7.251 4.303 1.00 87.69 167 ALA A C 1
ATOM 1283 O O . ALA A 1 167 ? -9.623 7.950 3.567 1.00 87.69 167 ALA A O 1
ATOM 1284 N N . GLU A 1 168 ? -10.400 7.487 5.613 1.00 83.06 168 GLU A N 1
ATOM 1285 C CA . GLU A 1 168 ? -9.625 8.536 6.294 1.00 83.06 168 GLU A CA 1
ATOM 1286 C C . GLU A 1 168 ? -8.387 7.985 7.025 1.00 83.06 168 GLU A C 1
ATOM 1288 O O . GLU A 1 168 ? -7.462 8.738 7.325 1.00 83.06 168 GLU A O 1
ATOM 1293 N N . ALA A 1 169 ? -8.381 6.683 7.334 1.00 85.00 169 ALA A N 1
ATOM 1294 C CA . ALA A 1 169 ? -7.323 5.988 8.062 1.00 85.00 169 ALA A CA 1
ATOM 1295 C C . ALA A 1 169 ? -6.967 4.667 7.366 1.00 85.00 169 ALA A C 1
ATOM 1297 O O . ALA A 1 169 ? -7.866 3.857 7.106 1.00 85.00 169 ALA A O 1
ATOM 1298 N N . VAL A 1 170 ? -5.678 4.441 7.101 1.00 88.25 170 VAL A N 1
ATOM 1299 C CA . VAL A 1 170 ? -5.175 3.261 6.384 1.00 88.25 170 VAL A CA 1
ATOM 1300 C C . VAL A 1 170 ? -3.857 2.726 6.962 1.00 88.25 170 VAL A C 1
ATOM 1302 O O . VAL A 1 170 ? -2.959 3.479 7.332 1.00 88.25 170 VAL A O 1
ATOM 1305 N N . GLU A 1 171 ? -3.729 1.403 6.997 1.00 93.06 171 GLU A N 1
ATOM 1306 C CA . GLU A 1 171 ? -2.477 0.673 7.192 1.00 93.06 171 GLU A CA 1
ATOM 1307 C C . GLU A 1 171 ? -2.109 -0.045 5.886 1.00 93.06 171 GLU A C 1
ATOM 1309 O O . GLU A 1 171 ? -2.864 -0.885 5.397 1.00 93.06 171 GLU A O 1
ATOM 1314 N N . LEU A 1 172 ? -0.960 0.298 5.307 1.00 96.94 172 LEU A N 1
ATOM 1315 C CA . LEU A 1 172 ? -0.425 -0.327 4.103 1.00 96.94 172 LEU A CA 1
ATOM 1316 C C . LEU A 1 172 ? 0.592 -1.401 4.483 1.00 96.94 172 LEU A C 1
ATOM 1318 O O . LEU A 1 172 ? 1.426 -1.196 5.367 1.00 96.94 172 LEU A O 1
ATOM 1322 N N . PHE A 1 173 ? 0.539 -2.525 3.780 1.00 96.81 173 PHE A N 1
ATOM 1323 C CA . PHE A 1 173 ? 1.369 -3.700 3.987 1.00 96.81 173 PHE A CA 1
ATOM 1324 C C . PHE A 1 173 ? 1.969 -4.152 2.655 1.00 96.81 173 PHE A C 1
ATOM 1326 O O . PHE A 1 173 ? 1.256 -4.303 1.667 1.00 96.81 173 PHE A O 1
ATOM 1333 N N . GLY A 1 174 ? 3.273 -4.399 2.644 1.00 94.56 174 GLY A N 1
ATOM 1334 C CA . GLY A 1 174 ? 3.977 -4.958 1.491 1.00 94.56 174 GLY A CA 1
ATOM 1335 C C . GLY A 1 174 ? 5.316 -5.554 1.908 1.00 94.56 174 GLY A C 1
ATOM 1336 O O . GLY A 1 174 ? 5.786 -5.327 3.027 1.00 94.56 174 GLY A O 1
ATOM 1337 N N . ASP A 1 175 ? 5.940 -6.331 1.029 1.00 93.06 175 ASP A N 1
ATOM 1338 C CA . ASP A 1 175 ? 7.225 -6.988 1.305 1.00 9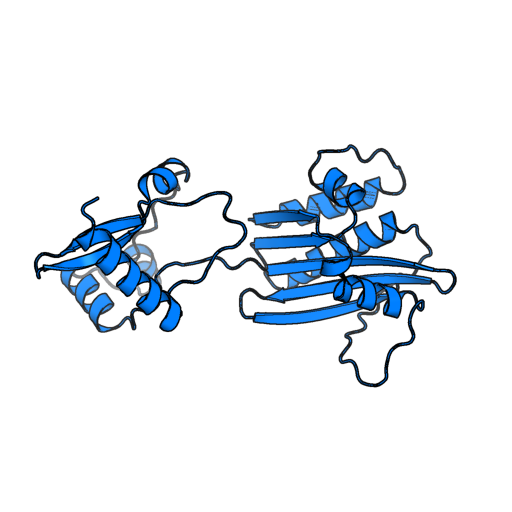3.06 175 ASP A CA 1
ATOM 1339 C C . ASP A 1 175 ? 8.436 -6.264 0.678 1.00 93.06 175 ASP A C 1
ATOM 1341 O O . ASP A 1 175 ? 9.593 -6.569 1.005 1.00 93.06 175 ASP A O 1
ATOM 1345 N N . SER A 1 176 ? 8.185 -5.231 -0.135 1.00 92.19 176 SER A N 1
ATOM 1346 C CA . SER A 1 176 ? 9.210 -4.383 -0.744 1.00 92.19 176 SER A CA 1
ATOM 1347 C C . SER A 1 176 ? 9.802 -3.381 0.253 1.00 92.19 176 SER A C 1
ATOM 1349 O O . SER A 1 176 ? 9.359 -2.238 0.394 1.00 92.19 176 SER A O 1
ATOM 1351 N N . LYS A 1 177 ? 10.871 -3.803 0.943 1.00 87.19 177 LYS A N 1
ATOM 1352 C CA . LYS A 1 177 ? 11.581 -2.967 1.927 1.00 87.19 177 LYS A CA 1
ATOM 1353 C C . LYS A 1 177 ? 12.076 -1.642 1.340 1.00 87.19 177 LYS A C 1
ATOM 1355 O O . LYS A 1 177 ? 12.007 -0.626 2.016 1.00 87.19 177 LYS A O 1
ATOM 1360 N N . LEU A 1 178 ? 12.563 -1.642 0.095 1.00 87.81 178 LEU A N 1
ATOM 1361 C CA . LEU A 1 178 ? 13.066 -0.429 -0.558 1.00 87.81 178 LEU A CA 1
ATOM 1362 C C . LEU A 1 178 ? 11.964 0.626 -0.713 1.00 87.81 178 LEU A C 1
ATOM 1364 O O . LEU A 1 178 ? 12.163 1.767 -0.309 1.00 87.81 178 LEU A O 1
ATOM 1368 N N . VAL A 1 179 ? 10.822 0.236 -1.285 1.00 89.56 179 VAL A N 1
ATOM 1369 C CA . VAL A 1 179 ? 9.704 1.147 -1.569 1.00 89.56 179 VAL A CA 1
ATOM 1370 C C . VAL A 1 179 ? 9.120 1.694 -0.271 1.00 89.56 179 VAL A C 1
ATOM 1372 O O . VAL A 1 179 ? 8.907 2.900 -0.150 1.00 89.56 179 VAL A O 1
ATOM 1375 N N . ILE A 1 180 ? 8.946 0.825 0.731 1.00 88.56 180 ILE A N 1
ATOM 1376 C CA . ILE A 1 180 ? 8.476 1.225 2.060 1.00 88.56 180 ILE A CA 1
ATOM 1377 C C . ILE A 1 180 ? 9.450 2.221 2.695 1.00 88.56 180 ILE A C 1
ATOM 1379 O O . ILE A 1 180 ? 9.026 3.321 3.034 1.00 88.56 180 ILE A O 1
ATOM 1383 N N . SER A 1 181 ? 10.748 1.901 2.771 1.00 83.81 181 SER A N 1
ATOM 1384 C CA . SER A 1 181 ? 11.755 2.807 3.342 1.00 83.81 181 SER A CA 1
ATOM 1385 C C . SER A 1 181 ? 11.868 4.137 2.581 1.00 83.81 181 SER A C 1
ATOM 1387 O O . SER A 1 181 ? 12.211 5.155 3.176 1.00 83.81 181 SER A O 1
ATOM 1389 N N . GLN A 1 182 ? 11.576 4.179 1.277 1.00 83.94 182 GLN A N 1
ATOM 1390 C CA . GLN A 1 182 ? 11.549 5.432 0.510 1.00 83.94 182 GLN A CA 1
ATOM 1391 C C . GLN A 1 182 ? 10.309 6.292 0.798 1.00 83.94 182 GLN A C 1
ATOM 1393 O O . GLN A 1 182 ? 10.403 7.521 0.829 1.00 83.94 182 GLN A O 1
ATOM 1398 N N . LEU A 1 183 ? 9.141 5.678 1.002 1.00 87.19 183 LEU A N 1
ATOM 1399 C CA . LEU A 1 183 ? 7.899 6.396 1.319 1.00 87.19 183 LEU A CA 1
ATOM 1400 C C . LEU A 1 183 ? 7.845 6.867 2.778 1.00 87.19 183 LEU A C 1
ATOM 1402 O O . LEU A 1 183 ? 7.269 7.924 3.050 1.00 87.19 183 LEU A O 1
ATOM 1406 N N . THR A 1 184 ? 8.496 6.136 3.688 1.00 83.25 184 THR A N 1
ATOM 1407 C CA . THR A 1 184 ? 8.680 6.515 5.099 1.00 83.25 184 THR A CA 1
ATOM 1408 C C . THR A 1 184 ? 9.881 7.437 5.339 1.00 83.25 184 THR A C 1
ATOM 1410 O O . THR A 1 184 ? 10.180 7.754 6.486 1.00 83.25 184 THR A O 1
ATOM 1413 N N . GLU A 1 185 ? 10.550 7.899 4.274 1.00 83.69 185 GLU A N 1
ATOM 1414 C CA . GLU A 1 185 ? 11.707 8.814 4.309 1.00 83.69 185 GLU A CA 1
ATOM 1415 C C . GLU A 1 185 ? 12.957 8.272 5.027 1.00 83.69 185 GLU A C 1
ATOM 1417 O O . GLU A 1 185 ? 13.902 9.017 5.289 1.00 83.69 185 GLU A O 1
ATOM 1422 N N . GLU A 1 186 ? 13.024 6.967 5.289 1.00 77.69 186 GLU A N 1
ATOM 1423 C CA . GLU A 1 186 ? 14.253 6.323 5.760 1.00 77.69 186 GLU A CA 1
ATOM 1424 C C . GLU A 1 186 ? 15.338 6.372 4.680 1.00 77.69 186 GLU A C 1
ATOM 1426 O O . GLU A 1 186 ? 16.509 6.610 4.984 1.00 77.69 186 GLU A O 1
ATOM 1431 N N . TYR A 1 187 ? 14.944 6.180 3.414 1.00 79.12 187 TYR A N 1
ATOM 1432 C CA . TYR A 1 187 ? 15.800 6.256 2.231 1.00 79.12 187 TYR A CA 1
ATOM 1433 C C . TYR A 1 187 ? 15.326 7.340 1.263 1.00 79.12 187 TYR A C 1
ATOM 1435 O O . TYR A 1 187 ? 14.137 7.607 1.113 1.00 79.12 187 TYR A O 1
ATOM 1443 N N . LYS A 1 188 ? 16.274 7.945 0.543 1.00 81.12 188 LYS A N 1
ATOM 1444 C CA . LYS A 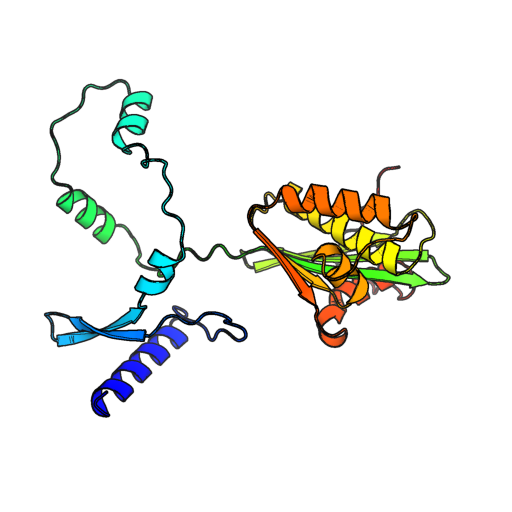1 188 ? 15.961 8.909 -0.516 1.00 81.12 188 LYS A CA 1
ATOM 1445 C C . LYS A 1 188 ? 15.567 8.188 -1.805 1.00 81.12 188 LYS A C 1
ATOM 1447 O O . LYS A 1 188 ? 16.159 7.170 -2.172 1.00 81.12 188 LYS A O 1
ATOM 1452 N N . CYS A 1 189 ? 14.596 8.746 -2.522 1.00 83.12 189 CYS A N 1
ATOM 1453 C CA . CYS A 1 189 ? 14.303 8.362 -3.899 1.00 83.12 189 CYS A CA 1
ATOM 1454 C C . CYS A 1 189 ? 15.145 9.218 -4.858 1.00 83.12 189 CYS A C 1
ATOM 1456 O O . CYS A 1 189 ? 14.787 10.350 -5.162 1.00 83.12 189 CYS A O 1
ATOM 1458 N N . GLU A 1 190 ? 16.275 8.680 -5.321 1.00 82.62 190 GLU A N 1
ATOM 1459 C CA . GLU A 1 190 ? 17.187 9.364 -6.262 1.00 82.62 190 GLU A CA 1
ATOM 1460 C C . GLU A 1 190 ? 16.971 8.943 -7.725 1.00 82.62 190 GLU A C 1
ATOM 1462 O O . GLU A 1 190 ? 17.577 9.491 -8.641 1.00 82.62 190 GLU A O 1
ATOM 1467 N N . SER A 1 191 ? 16.112 7.950 -7.960 1.00 85.25 191 SER A N 1
ATOM 1468 C CA . SER A 1 191 ? 15.822 7.447 -9.300 1.00 85.25 191 SER A CA 1
ATOM 1469 C C . SER A 1 191 ? 14.892 8.400 -10.049 1.00 85.25 191 SER A C 1
ATOM 1471 O O . SER A 1 191 ? 13.759 8.617 -9.621 1.00 85.25 191 SER A O 1
ATOM 1473 N N . GLU A 1 192 ? 15.332 8.894 -11.210 1.00 86.19 192 GLU A N 1
ATOM 1474 C CA . GLU A 1 192 ? 14.518 9.743 -12.097 1.00 86.19 192 GLU A CA 1
ATOM 1475 C C . GLU A 1 192 ? 13.211 9.064 -12.529 1.00 86.19 192 GLU A C 1
ATOM 1477 O O . GLU A 1 192 ? 12.180 9.721 -12.624 1.00 86.19 192 GLU A O 1
ATOM 1482 N N . SER A 1 193 ? 13.228 7.744 -12.743 1.00 83.94 193 SER A N 1
ATOM 1483 C CA . SER A 1 193 ? 12.034 6.985 -13.132 1.00 83.94 193 SER A CA 1
ATOM 1484 C C . SER A 1 193 ? 11.049 6.765 -11.983 1.00 83.94 193 SER A C 1
ATOM 1486 O O . SER A 1 193 ? 9.859 6.615 -12.233 1.00 83.94 193 SER A O 1
ATOM 1488 N N . LEU A 1 194 ? 11.526 6.716 -10.734 1.00 90.00 194 LEU A N 1
ATOM 1489 C CA . LEU A 1 194 ? 10.664 6.517 -9.561 1.00 90.00 194 LEU A CA 1
ATOM 1490 C C . LEU A 1 194 ? 10.176 7.837 -8.967 1.00 90.00 194 LEU A C 1
ATOM 1492 O O . LEU A 1 194 ? 9.133 7.855 -8.324 1.00 90.00 194 LEU A O 1
ATOM 1496 N N . PHE A 1 195 ? 10.899 8.937 -9.182 1.00 89.50 195 PHE A N 1
ATOM 1497 C CA . PHE A 1 195 ? 10.584 10.229 -8.578 1.00 89.50 195 PHE A CA 1
ATOM 1498 C C . PHE A 1 195 ? 9.146 10.719 -8.852 1.00 89.50 195 PHE A C 1
ATOM 1500 O O . PHE A 1 195 ? 8.500 11.146 -7.893 1.00 89.50 195 PHE A O 1
ATOM 1507 N N . PRO A 1 196 ? 8.585 10.613 -10.078 1.00 93.31 196 PRO A N 1
ATOM 1508 C CA . PRO A 1 196 ? 7.195 10.998 -10.329 1.00 93.31 196 PRO A CA 1
ATOM 1509 C C . PRO A 1 196 ? 6.190 10.183 -9.505 1.00 93.31 196 PRO A C 1
ATOM 1511 O O . PRO A 1 196 ? 5.281 10.752 -8.908 1.00 93.31 196 PRO A O 1
ATOM 1514 N N . LEU A 1 197 ? 6.391 8.865 -9.417 1.00 93.19 197 LEU A N 1
ATOM 1515 C CA . LEU A 1 197 ? 5.523 7.968 -8.651 1.00 93.19 197 LEU A CA 1
ATOM 1516 C C . LEU A 1 197 ? 5.670 8.180 -7.146 1.00 93.19 197 LEU A C 1
ATOM 1518 O O . LEU A 1 197 ? 4.684 8.183 -6.416 1.00 93.19 197 LEU A O 1
ATOM 1522 N N . TRP A 1 198 ? 6.897 8.406 -6.677 1.00 92.31 198 TRP A N 1
ATOM 1523 C CA . TRP A 1 198 ? 7.151 8.779 -5.293 1.00 92.31 198 TRP A CA 1
ATOM 1524 C C . TRP A 1 198 ? 6.393 10.061 -4.939 1.00 92.31 198 TRP A C 1
ATOM 1526 O O . TRP A 1 198 ? 5.679 10.083 -3.940 1.00 92.31 198 TRP A O 1
ATOM 1536 N N . MET A 1 199 ? 6.468 11.095 -5.782 1.00 93.25 199 MET A N 1
ATOM 1537 C CA . MET A 1 199 ? 5.756 12.357 -5.573 1.00 93.25 199 MET A CA 1
ATOM 1538 C C . MET A 1 199 ? 4.234 12.159 -5.558 1.00 93.25 199 MET A C 1
ATOM 1540 O O . MET A 1 199 ? 3.584 12.602 -4.615 1.00 93.25 199 MET A O 1
ATOM 1544 N N . GLN A 1 200 ? 3.677 11.423 -6.525 1.00 95.81 200 GLN A N 1
ATOM 1545 C CA . GLN A 1 200 ? 2.245 11.104 -6.571 1.00 95.81 200 GLN A CA 1
ATOM 1546 C C . GLN A 1 200 ? 1.789 10.357 -5.312 1.00 95.81 200 GLN A C 1
ATOM 1548 O O . GLN A 1 200 ? 0.795 10.722 -4.685 1.00 95.81 200 GLN A O 1
ATOM 1553 N N . CYS A 1 201 ? 2.528 9.330 -4.894 1.00 95.56 201 CYS A N 1
ATOM 1554 C CA . CYS A 1 201 ? 2.188 8.572 -3.699 1.00 95.56 201 CYS A CA 1
ATOM 1555 C C . CYS A 1 201 ? 2.276 9.461 -2.440 1.00 95.56 201 CYS A C 1
ATOM 1557 O O . CYS A 1 201 ? 1.425 9.347 -1.564 1.00 95.56 201 CYS A O 1
ATOM 1559 N N . ARG A 1 202 ? 3.215 10.417 -2.366 1.00 92.88 202 ARG A N 1
ATOM 1560 C CA . ARG A 1 202 ? 3.275 11.415 -1.279 1.00 92.88 202 ARG A CA 1
ATOM 1561 C C . ARG A 1 202 ? 2.084 12.377 -1.278 1.00 92.88 202 ARG A C 1
ATOM 1563 O O . ARG A 1 202 ? 1.566 12.688 -0.206 1.00 92.88 202 ARG A O 1
ATOM 1570 N N . GLU A 1 203 ? 1.637 12.828 -2.445 1.00 95.75 203 GLU A N 1
ATOM 1571 C CA . GLU A 1 203 ? 0.440 13.669 -2.586 1.00 95.75 203 GLU A CA 1
ATOM 1572 C C . GLU A 1 203 ? -0.834 12.925 -2.164 1.00 95.75 203 GLU A C 1
ATOM 1574 O O . GLU A 1 203 ? -1.689 13.490 -1.482 1.00 95.75 203 GLU A O 1
ATOM 1579 N N . LEU A 1 204 ? -0.948 11.641 -2.510 1.00 96.81 204 LEU A N 1
ATOM 1580 C CA . LEU A 1 204 ? -2.037 10.771 -2.061 1.00 96.81 204 LEU A CA 1
ATOM 1581 C C . LEU A 1 204 ? -1.981 10.532 -0.546 1.00 96.81 204 LEU A C 1
ATOM 1583 O O . LEU A 1 204 ? -2.997 10.668 0.133 1.00 96.81 204 LEU A O 1
ATOM 1587 N N . MET A 1 205 ? -0.795 10.250 0.006 1.00 93.38 205 MET A N 1
ATOM 1588 C CA . MET A 1 205 ? -0.597 10.063 1.449 1.00 93.38 205 MET A CA 1
ATOM 1589 C C . MET A 1 205 ? -1.090 11.266 2.261 1.00 93.38 205 MET A C 1
ATOM 1591 O O . MET A 1 205 ? -1.716 11.083 3.303 1.00 93.38 205 MET A O 1
ATOM 1595 N N . ALA A 1 206 ? -0.852 12.489 1.776 1.00 92.62 206 ALA A N 1
ATOM 1596 C CA . ALA A 1 206 ? -1.253 13.723 2.452 1.00 92.62 206 ALA A CA 1
ATOM 1597 C C . ALA A 1 206 ? -2.780 13.917 2.561 1.00 92.62 206 ALA A C 1
ATOM 1599 O O . ALA A 1 206 ? -3.231 14.772 3.323 1.00 92.62 206 ALA A O 1
ATOM 1600 N N . GLN A 1 207 ? -3.578 13.145 1.816 1.00 92.62 207 GLN A N 1
ATOM 1601 C CA . GLN A 1 207 ? -5.042 13.217 1.848 1.00 92.62 207 GLN A CA 1
ATOM 1602 C C . GLN A 1 207 ? -5.662 12.350 2.955 1.00 92.62 207 GLN A C 1
ATOM 1604 O O . GLN A 1 207 ? -6.816 12.567 3.328 1.00 92.62 207 GLN A O 1
ATOM 1609 N N . PHE A 1 208 ? -4.912 11.398 3.516 1.00 83.62 208 PHE A N 1
ATOM 1610 C CA . PHE A 1 208 ? -5.370 10.583 4.641 1.00 83.62 208 PHE A CA 1
ATOM 1611 C C . PHE A 1 208 ? -5.104 11.293 5.972 1.00 83.62 208 PHE A C 1
ATOM 1613 O O . PHE A 1 208 ? -4.046 11.885 6.179 1.00 83.62 208 PHE A O 1
ATOM 1620 N N . LYS A 1 209 ? -6.038 11.186 6.926 1.00 84.00 209 LYS A N 1
ATOM 1621 C CA . LYS A 1 209 ? -5.815 11.667 8.303 1.00 84.00 209 LYS A CA 1
ATOM 1622 C C . LYS A 1 209 ? -4.789 10.803 9.033 1.00 84.00 209 LYS A C 1
ATOM 1624 O O . LYS A 1 209 ? -4.041 11.310 9.862 1.00 84.00 209 LYS A O 1
ATOM 1629 N N . TYR A 1 210 ? -4.778 9.505 8.729 1.00 84.38 210 TYR A N 1
ATOM 1630 C CA . TYR A 1 210 ? -3.840 8.538 9.285 1.00 84.38 210 TYR A CA 1
ATOM 1631 C C . TYR A 1 210 ? -3.399 7.559 8.201 1.00 84.38 210 TYR A C 1
ATOM 1633 O O . TYR A 1 210 ? -4.232 6.915 7.565 1.00 84.38 210 TYR A O 1
ATOM 1641 N N . ILE A 1 211 ? -2.091 7.425 8.013 1.00 90.12 211 ILE A N 1
ATOM 1642 C CA . ILE A 1 211 ? -1.508 6.479 7.067 1.00 90.12 211 ILE A CA 1
ATOM 1643 C C . ILE A 1 211 ? -0.209 5.923 7.638 1.00 90.12 211 ILE A C 1
ATOM 1645 O O . ILE A 1 211 ? 0.684 6.686 7.994 1.00 90.12 211 ILE A O 1
ATOM 1649 N N . ASN A 1 212 ? -0.112 4.598 7.719 1.00 86.81 212 ASN A N 1
ATOM 1650 C CA . ASN A 1 212 ? 1.087 3.901 8.176 1.00 86.81 212 ASN A CA 1
ATOM 1651 C C . ASN A 1 212 ? 1.513 2.849 7.156 1.00 86.81 212 ASN A C 1
ATOM 1653 O O . ASN A 1 212 ? 0.669 2.147 6.604 1.00 86.81 212 ASN A O 1
ATOM 1657 N N . PHE A 1 213 ? 2.821 2.705 6.960 1.00 89.25 213 PHE A N 1
ATOM 1658 C CA . PHE A 1 213 ? 3.413 1.665 6.123 1.00 89.25 213 PHE A CA 1
ATOM 1659 C C . PHE A 1 213 ? 4.071 0.609 6.999 1.00 89.25 213 PHE A C 1
ATOM 1661 O O . PHE A 1 213 ? 4.805 0.932 7.929 1.00 89.25 213 PHE A O 1
ATOM 1668 N N . ASN A 1 214 ? 3.835 -0.655 6.671 1.00 89.12 214 ASN A N 1
ATOM 1669 C CA . ASN A 1 214 ? 4.309 -1.793 7.437 1.00 89.12 214 ASN A CA 1
ATOM 1670 C C . ASN A 1 214 ? 4.976 -2.789 6.496 1.00 89.12 214 ASN A C 1
ATOM 1672 O O . ASN A 1 214 ? 4.338 -3.353 5.604 1.00 89.12 214 ASN A O 1
ATOM 1676 N N . TRP A 1 215 ? 6.264 -3.034 6.714 1.00 92.38 215 TRP A N 1
ATOM 1677 C CA . TRP A 1 215 ? 6.933 -4.130 6.031 1.00 92.38 215 TRP A CA 1
ATOM 1678 C C . TRP A 1 215 ? 6.466 -5.466 6.609 1.00 92.38 215 TRP A C 1
ATOM 1680 O O . TRP A 1 215 ? 6.465 -5.658 7.828 1.00 92.38 215 TRP A O 1
ATOM 1690 N N . ILE A 1 216 ? 6.121 -6.402 5.730 1.00 90.06 216 ILE A N 1
ATOM 1691 C CA . ILE A 1 216 ? 5.788 -7.779 6.091 1.00 90.06 216 ILE A CA 1
ATOM 1692 C C . ILE A 1 216 ? 6.646 -8.773 5.299 1.00 90.06 216 ILE A C 1
ATOM 1694 O O . ILE A 1 216 ? 7.052 -8.492 4.175 1.00 90.06 216 ILE A O 1
ATOM 1698 N N . PRO A 1 217 ? 6.937 -9.968 5.844 1.00 89.44 217 PRO A N 1
ATOM 1699 C CA . PRO A 1 217 ? 7.598 -11.015 5.075 1.00 89.44 217 PRO A CA 1
ATOM 1700 C C . PRO A 1 217 ? 6.747 -11.449 3.877 1.00 89.44 217 PRO A C 1
ATOM 1702 O O . PRO A 1 217 ? 5.531 -11.579 4.004 1.00 89.44 217 PRO A O 1
ATOM 1705 N N . ARG A 1 218 ? 7.389 -11.814 2.761 1.00 88.44 218 ARG A N 1
ATOM 1706 C CA . ARG A 1 218 ? 6.716 -12.303 1.541 1.00 88.44 218 ARG A CA 1
ATOM 1707 C C . ARG A 1 218 ? 5.712 -13.432 1.779 1.00 88.44 218 ARG A C 1
ATOM 1709 O O . ARG A 1 218 ? 4.676 -13.495 1.128 1.00 88.44 218 ARG A O 1
ATOM 1716 N N . SER A 1 219 ? 5.979 -14.311 2.747 1.00 88.69 219 SER A N 1
ATOM 1717 C CA . SER A 1 219 ? 5.056 -15.390 3.129 1.00 88.69 219 SER A CA 1
ATOM 1718 C C . SER A 1 219 ? 3.712 -14.896 3.677 1.00 88.69 219 SER A C 1
ATOM 1720 O O . SER A 1 219 ? 2.745 -15.649 3.663 1.00 88.69 219 SER A O 1
ATOM 1722 N N . GLN A 1 220 ? 3.649 -13.652 4.156 1.00 87.88 220 GLN A N 1
ATOM 1723 C CA . GLN A 1 220 ? 2.440 -12.992 4.648 1.00 87.88 220 GLN A CA 1
ATOM 1724 C C . GLN A 1 220 ? 1.781 -12.099 3.585 1.00 87.88 220 GLN A C 1
ATOM 1726 O O . GLN A 1 220 ? 0.636 -11.709 3.778 1.00 87.88 220 GLN A O 1
ATOM 1731 N N . ASN A 1 221 ? 2.461 -11.818 2.463 1.00 95.31 221 ASN A N 1
ATOM 1732 C CA . ASN A 1 221 ? 1.943 -11.015 1.345 1.00 95.31 221 ASN A CA 1
ATOM 1733 C C . ASN A 1 221 ? 1.485 -11.873 0.147 1.00 95.31 221 ASN A C 1
ATOM 1735 O O . ASN A 1 221 ? 1.385 -11.392 -0.980 1.00 95.31 221 ASN A O 1
ATOM 1739 N N . ALA A 1 222 ? 1.240 -13.169 0.370 1.00 93.38 222 ALA A N 1
ATOM 1740 C CA . ALA A 1 222 ? 1.019 -14.139 -0.703 1.00 93.38 222 ALA A CA 1
ATOM 1741 C C . ALA A 1 222 ? -0.186 -13.799 -1.597 1.00 93.38 222 ALA A C 1
ATOM 1743 O O . ALA A 1 222 ? -0.110 -13.982 -2.806 1.00 93.38 222 ALA A O 1
ATOM 1744 N N . GLU A 1 223 ? -1.275 -13.277 -1.026 1.00 94.50 223 GLU A N 1
ATOM 1745 C CA . GLU A 1 223 ? -2.494 -12.965 -1.781 1.00 94.50 223 GLU A CA 1
ATOM 1746 C C . GLU A 1 223 ? -2.307 -11.775 -2.731 1.00 94.50 223 GLU A C 1
ATOM 1748 O O . GLU A 1 223 ? -2.663 -11.870 -3.905 1.00 94.50 223 GLU A O 1
ATOM 1753 N N . ALA A 1 224 ? -1.685 -10.684 -2.268 1.00 96.06 224 ALA A N 1
ATOM 1754 C CA . ALA A 1 224 ? -1.350 -9.551 -3.130 1.00 96.06 224 ALA A CA 1
ATOM 1755 C C . ALA A 1 224 ? -0.364 -9.971 -4.232 1.00 96.06 224 ALA A C 1
ATOM 1757 O O . ALA A 1 224 ? -0.582 -9.657 -5.402 1.00 96.06 224 ALA A O 1
ATOM 1758 N N . ASN A 1 225 ? 0.646 -10.780 -3.890 1.00 96.62 225 ASN A N 1
ATOM 1759 C CA . ASN A 1 225 ? 1.576 -11.340 -4.870 1.00 96.62 225 ASN A CA 1
ATOM 1760 C C . ASN A 1 225 ? 0.879 -12.220 -5.914 1.00 96.62 225 ASN A C 1
ATOM 1762 O O . ASN A 1 225 ? 1.206 -12.163 -7.098 1.00 96.62 225 ASN A O 1
ATOM 1766 N N . ASP A 1 226 ? -0.097 -13.028 -5.510 1.00 95.56 226 ASP A N 1
ATOM 1767 C CA . ASP A 1 226 ? -0.846 -13.871 -6.438 1.00 95.56 226 ASP A CA 1
ATOM 1768 C C . ASP A 1 226 ? -1.721 -13.033 -7.375 1.00 95.56 226 ASP A C 1
ATOM 1770 O O . ASP A 1 226 ? -1.735 -13.288 -8.580 1.00 95.56 226 ASP A O 1
ATOM 1774 N N . LEU A 1 227 ? -2.369 -11.981 -6.863 1.00 96.44 227 LEU A N 1
ATOM 1775 C CA . LEU A 1 227 ? -3.101 -11.008 -7.679 1.00 96.44 227 LEU A CA 1
ATOM 1776 C C . LEU A 1 227 ? -2.186 -10.317 -8.699 1.00 96.44 227 LEU A C 1
ATOM 1778 O O . LEU A 1 227 ? -2.560 -10.199 -9.869 1.00 96.44 227 LEU A O 1
ATOM 1782 N N . ALA A 1 228 ? -0.983 -9.908 -8.291 1.00 97.00 228 ALA A N 1
ATOM 1783 C CA . ALA A 1 228 ? -0.008 -9.277 -9.176 1.00 97.00 228 ALA A CA 1
ATOM 1784 C C . ALA A 1 228 ? 0.490 -10.246 -10.261 1.00 97.00 228 ALA A C 1
ATOM 1786 O O . ALA A 1 228 ? 0.562 -9.883 -11.436 1.00 97.00 228 ALA A O 1
ATOM 1787 N N . GLN A 1 229 ? 0.785 -11.496 -9.889 1.00 96.81 229 GLN A N 1
ATOM 1788 C CA . GLN A 1 229 ? 1.260 -12.536 -10.806 1.00 96.81 229 GLN A CA 1
ATOM 1789 C C . GLN A 1 229 ? 0.192 -12.998 -11.803 1.00 96.81 229 GLN A C 1
ATOM 1791 O O . GLN A 1 229 ? 0.526 -13.311 -12.946 1.00 96.81 229 GLN A O 1
ATOM 1796 N N . MET A 1 230 ? -1.082 -13.022 -11.403 1.00 95.06 230 MET A N 1
ATOM 1797 C CA . MET A 1 230 ? -2.192 -13.245 -12.335 1.00 95.06 230 MET A CA 1
ATOM 1798 C C . MET A 1 230 ? -2.291 -12.100 -13.350 1.00 95.06 230 MET A C 1
ATOM 1800 O O . MET A 1 230 ? -2.404 -12.345 -14.549 1.00 95.06 230 MET A O 1
ATOM 1804 N N . ALA A 1 231 ? -2.164 -10.846 -12.901 1.00 94.88 231 ALA A N 1
ATOM 1805 C CA . ALA A 1 231 ? -2.200 -9.687 -13.792 1.00 94.88 231 ALA A CA 1
ATOM 1806 C C . ALA A 1 231 ? -1.012 -9.652 -14.766 1.00 94.88 231 ALA A C 1
ATOM 1808 O O . ALA A 1 231 ? -1.189 -9.402 -15.960 1.00 94.88 231 ALA A O 1
ATOM 1809 N N . SER A 1 232 ? 0.206 -9.924 -14.293 1.00 95.69 232 SER A N 1
ATOM 1810 C CA . SER A 1 232 ? 1.405 -9.934 -15.141 1.00 95.69 232 SER A CA 1
ATOM 1811 C C . SER A 1 232 ? 1.408 -11.093 -16.147 1.00 95.69 232 SER A C 1
ATOM 1813 O O . SER A 1 232 ? 2.112 -11.037 -17.156 1.00 95.69 232 SER A O 1
ATOM 1815 N N . GLY A 1 233 ? 0.553 -12.100 -15.937 1.00 93.19 233 GLY A N 1
ATOM 1816 C CA . GLY A 1 233 ? 0.508 -13.330 -16.723 1.00 93.19 233 GLY A CA 1
ATOM 1817 C C . GLY A 1 233 ? 1.599 -14.324 -16.328 1.00 93.19 233 GLY A C 1
ATOM 1818 O O . GLY A 1 233 ? 1.929 -15.200 -17.120 1.00 93.19 233 GLY A O 1
ATOM 1819 N N . TYR A 1 234 ? 2.196 -14.175 -15.141 1.00 92.56 234 TYR A N 1
ATOM 1820 C CA . TYR A 1 234 ? 3.135 -15.150 -14.584 1.00 92.56 234 TYR A CA 1
ATOM 1821 C C . TYR A 1 234 ? 2.414 -16.415 -14.089 1.00 92.56 234 TYR A C 1
ATOM 1823 O O . TYR A 1 234 ? 2.944 -17.518 -14.209 1.00 92.56 234 TYR A O 1
ATOM 1831 N N . LYS A 1 235 ? 1.200 -16.258 -13.544 1.00 90.25 235 LYS A N 1
ATOM 1832 C CA . LYS A 1 235 ? 0.297 -17.355 -13.170 1.00 90.25 235 LYS A CA 1
ATOM 1833 C C . LYS A 1 235 ? -0.941 -17.336 -14.060 1.00 90.25 235 LYS A C 1
ATOM 1835 O O . LYS A 1 235 ? -1.495 -16.268 -14.313 1.00 90.25 235 LYS A O 1
ATOM 1840 N N . ASP A 1 236 ? -1.399 -18.516 -14.465 1.00 76.50 236 ASP A N 1
ATOM 1841 C CA . ASP A 1 236 ? -2.693 -18.663 -15.129 1.00 76.50 236 ASP A CA 1
ATOM 1842 C C . ASP A 1 236 ? -3.828 -18.334 -14.151 1.00 76.50 236 ASP A C 1
ATOM 1844 O O . ASP A 1 236 ? -3.793 -18.715 -12.976 1.00 76.50 236 ASP A O 1
ATOM 1848 N N . VAL A 1 237 ? -4.846 -17.624 -14.637 1.00 63.78 237 VAL A N 1
ATOM 1849 C CA . VAL A 1 237 ? -6.053 -17.340 -13.856 1.00 63.78 237 VAL A CA 1
ATOM 1850 C C . VAL A 1 237 ? -6.832 -18.648 -13.718 1.00 63.78 237 VAL A C 1
ATOM 1852 O O . VAL A 1 237 ? -7.270 -19.215 -14.716 1.00 63.78 237 VAL A O 1
ATOM 1855 N N . ALA A 1 238 ? -6.998 -19.150 -12.494 1.00 54.16 238 ALA A N 1
ATOM 1856 C CA . ALA A 1 238 ? -7.868 -20.297 -12.256 1.00 54.16 238 ALA A CA 1
ATOM 1857 C C . ALA A 1 238 ? -9.328 -19.913 -12.560 1.00 54.16 238 ALA A C 1
ATOM 1859 O O . ALA A 1 238 ? -9.813 -18.885 -12.079 1.00 54.16 238 ALA A O 1
ATOM 1860 N N . ASP A 1 239 ? -10.031 -20.741 -13.338 1.00 41.06 239 ASP A N 1
ATOM 1861 C CA . ASP A 1 239 ? -11.447 -20.542 -13.662 1.00 41.06 239 ASP A CA 1
ATOM 1862 C C . ASP A 1 239 ? -12.285 -20.397 -12.375 1.00 41.06 239 ASP A C 1
ATOM 1864 O O . ASP A 1 239 ? -12.364 -21.320 -11.562 1.00 41.06 239 ASP A O 1
ATOM 1868 N N . GLY A 1 240 ? -12.931 -19.238 -12.193 1.00 40.78 240 GLY A N 1
ATOM 1869 C CA . GLY A 1 240 ? -13.931 -19.010 -11.139 1.00 40.78 240 GLY A CA 1
ATOM 1870 C C . GLY A 1 240 ? -13.552 -18.059 -9.996 1.00 40.78 240 GLY A C 1
ATOM 1871 O O . GLY A 1 240 ? -14.341 -17.921 -9.063 1.00 40.78 240 GLY A O 1
ATOM 1872 N N . ALA A 1 241 ? -12.399 -17.386 -10.037 1.00 44.09 241 ALA A N 1
ATOM 1873 C CA . ALA A 1 241 ? -12.094 -16.328 -9.073 1.00 44.09 241 ALA A CA 1
ATOM 1874 C C . ALA A 1 241 ? -12.865 -15.035 -9.417 1.00 44.09 241 ALA A C 1
ATOM 1876 O O . ALA A 1 241 ? -12.796 -14.550 -10.546 1.00 44.09 241 ALA A O 1
ATOM 1877 N N . ASP A 1 242 ? -13.591 -14.468 -8.447 1.00 45.53 242 ASP A N 1
ATOM 1878 C CA . ASP A 1 242 ? -14.317 -13.192 -8.575 1.00 45.53 242 ASP A CA 1
ATOM 1879 C C . ASP A 1 242 ? -13.312 -12.018 -8.544 1.00 45.53 242 ASP A C 1
ATOM 1881 O O . ASP A 1 242 ? -13.197 -11.266 -7.576 1.00 45.53 242 ASP A O 1
ATOM 1885 N N . ILE A 1 243 ? -12.476 -11.940 -9.583 1.00 52.34 243 ILE A N 1
ATOM 1886 C CA . ILE A 1 243 ? -11.408 -10.951 -9.740 1.00 52.34 243 ILE A CA 1
ATOM 1887 C C . ILE A 1 243 ? -11.971 -9.772 -10.524 1.00 52.34 243 ILE A C 1
ATOM 1889 O O . ILE A 1 243 ? -12.338 -9.889 -11.696 1.00 52.34 243 ILE A O 1
ATOM 1893 N N . ARG A 1 244 ? -12.000 -8.593 -9.898 1.00 54.31 244 ARG A N 1
ATOM 1894 C CA . ARG A 1 244 ? -12.338 -7.356 -10.605 1.00 54.31 244 ARG A CA 1
ATOM 1895 C C . ARG A 1 244 ? -11.135 -6.891 -11.420 1.00 54.31 244 ARG A C 1
ATOM 1897 O O . ARG A 1 244 ? -10.226 -6.254 -10.892 1.00 54.31 244 ARG A O 1
ATOM 1904 N N . PHE A 1 245 ? -11.156 -7.179 -12.718 1.00 50.25 245 PHE A N 1
ATOM 1905 C CA . PHE A 1 245 ? -10.232 -6.590 -13.686 1.00 50.25 245 PHE A CA 1
ATOM 1906 C C . PHE A 1 245 ? -10.633 -5.139 -13.968 1.00 50.25 245 PHE A C 1
ATOM 1908 O O . PHE A 1 245 ? -11.483 -4.858 -14.818 1.00 50.25 245 PHE A O 1
ATOM 1915 N N . VAL A 1 246 ? -10.029 -4.196 -13.247 1.00 49.75 246 VAL A N 1
ATOM 1916 C CA . VAL A 1 246 ? -10.164 -2.771 -13.565 1.00 49.75 246 VAL A CA 1
ATOM 1917 C C . VAL A 1 246 ? -9.207 -2.472 -14.714 1.00 49.75 246 VAL A C 1
ATOM 1919 O O . VAL A 1 246 ? -7.993 -2.487 -14.540 1.00 49.75 246 VAL A O 1
ATOM 1922 N N . HIS A 1 247 ? -9.750 -2.253 -15.910 1.00 41.75 247 HIS A N 1
ATOM 1923 C CA . HIS A 1 247 ? -8.957 -1.852 -17.067 1.00 41.75 247 HIS A CA 1
ATOM 1924 C C . HIS A 1 247 ? -8.644 -0.359 -16.919 1.00 41.75 247 HIS A C 1
ATOM 1926 O O . HIS A 1 247 ? -9.568 0.448 -16.813 1.00 41.75 247 HIS A O 1
ATOM 1932 N N . GLY A 1 248 ? -7.361 0.008 -16.864 1.00 33.34 248 GLY A N 1
ATOM 1933 C CA . GLY A 1 248 ? -6.951 1.413 -16.854 1.00 33.34 248 GLY A CA 1
ATOM 1934 C C . GLY A 1 248 ? -7.437 2.105 -18.128 1.00 33.34 248 GLY A C 1
ATOM 1935 O O . GLY A 1 248 ? -7.158 1.628 -19.227 1.00 33.34 248 GLY A O 1
ATOM 1936 N N . ALA A 1 249 ? -8.203 3.188 -17.986 1.00 29.88 249 ALA A N 1
ATOM 1937 C CA . ALA A 1 249 ? -8.566 4.040 -19.112 1.00 29.88 249 ALA A CA 1
ATOM 1938 C C . ALA A 1 249 ? -7.292 4.712 -19.646 1.00 29.88 249 ALA A C 1
ATOM 1940 O O . ALA A 1 249 ? -6.550 5.315 -18.870 1.00 29.88 249 ALA A O 1
ATOM 1941 N N . GLY A 1 250 ? -7.029 4.533 -20.943 1.00 30.66 250 GLY A N 1
ATOM 1942 C CA . GLY A 1 250 ? -5.999 5.276 -21.673 1.00 30.66 250 GLY A CA 1
ATOM 1943 C C . GLY A 1 250 ? -6.436 6.685 -22.045 1.00 30.66 250 GLY A C 1
ATOM 1944 O O . GLY A 1 250 ? -7.627 7.018 -21.841 1.00 30.66 250 GLY A O 1
#

pLDDT: mean 72.33, std 21.78, range [29.88, 98.44]

Radius of gyration: 24.84 Å; Cα contacts (8 Å, |Δi|>4): 359; chains: 1; bounding box: 56×50×68 Å